Protein 8PHO (pdb70)

InterPro domains:
  IPR009427 Uncharacterised conserved protein UCP020357 [PIRSF020357] (1-406)
  IPR024459 Anti-CBASS protein Acb1-like, N-terminal domain [PF06381] (15-381)

Sequence (317 aa):
ISSLELYKYSIFFRNYIENVAEDCLKNGLILESAAHNVSEVELARLKVQLKNALLNCIISYRFHGIGYVLVKTKDTLIDLEQPVNIELPIGFEYLDYEYVRDLGVDFDHITYKAVKIHKSRLIIYENFDYILKRYVPCYTESFLLDIYLFEKIYVEIERRIENHNFLFYKDESLNEGMFYTATPSASLEVIKYDLSYLKEALALIKAKIGADTKEPLTRSFNEQAKGLGNDGKGDRSNYYDFLKGVQEQVENSCNLKLTKYFGLDMKFNSLIMLSEEQKVERDIKLIELYSKYNQLIQSSSFNNEELAMLKEKLFSF

Structure (mmCIF, N/CA/C/O backbone):
data_8PHO
#
_entry.id   8PHO
#
_cell.length_a   1.00
_cell.length_b   1.00
_cell.length_c   1.00
_cell.angle_alpha   90.00
_cell.angle_beta   90.00
_cell.angle_gamma   90.00
#
_symmetry.space_group_name_H-M   'P 1'
#
loop_
_entity.id
_entity.type
_entity.pdbx_description
1 polymer 'Phage portal protein'
2 water water
#
loop_
_atom_site.group_PDB
_atom_site.id
_atom_site.type_symbol
_atom_site.label_atom_id
_atom_site.label_alt_id
_atom_site.label_comp_id
_atom_site.label_asym_id
_atom_site.label_entity_id
_atom_site.label_seq_id
_atom_site.pdbx_PDB_ins_code
_atom_site.Cartn_x
_atom_site.Cartn_y
_atom_site.Cartn_z
_atom_site.occupancy
_atom_site.B_iso_or_equiv
_atom_site.auth_seq_id
_atom_site.auth_comp_id
_atom_site.auth_asym_id
_atom_site.auth_atom_id
_atom_site.pdbx_PDB_model_num
ATOM 1 N N . ILE A 1 13 ? 131.655 88.416 130.493 1 23.27 13 ILE A N 1
ATOM 2 C CA . ILE A 1 13 ? 132.701 88.766 131.447 1 22.24 13 ILE A CA 1
ATOM 3 C C . ILE A 1 13 ? 132.857 87.657 132.483 1 21.96 13 ILE A C 1
ATOM 4 O O . ILE A 1 13 ? 131.885 87.293 133.161 1 22.78 13 ILE A O 1
ATOM 9 N N . SER A 1 14 ? 134.068 87.113 132.57 1 15.71 14 SER A N 1
ATOM 10 C CA . SER A 1 14 ? 134.375 86.024 133.486 1 14 14 SER A CA 1
ATOM 11 C C . SER A 1 14 ? 134.927 86.581 134.791 1 14.67 14 SER A C 1
ATOM 12 O O . SER A 1 14 ? 135.808 87.447 134.779 1 16.39 14 SER A O 1
ATOM 15 N N . SER A 1 15 ? 134.377 86.107 135.909 1 10.1 15 SER A N 1
ATOM 16 C CA . SER A 1 15 ? 134.804 86.611 137.207 1 6.73 15 SER A CA 1
ATOM 17 C C . SER A 1 15 ? 136.204 86.132 137.558 1 7.93 15 SER A C 1
ATOM 18 O O . SER A 1 15 ? 136.958 86.865 138.209 1 12.9 15 SER A O 1
ATOM 21 N N . LEU A 1 16 ? 136.583 84.937 137.101 1 9.2 16 LEU A N 1
ATOM 22 C CA . LEU A 1 16 ? 137.916 84.427 137.399 1 8.3 16 LEU A CA 1
ATOM 23 C C . LEU A 1 16 ? 138.99 85.246 136.694 1 13.37 16 LEU A C 1
ATOM 24 O O . LEU A 1 16 ? 140.024 85.564 137.292 1 16.5 16 LEU A O 1
ATOM 29 N N . GLU A 1 17 ? 138.759 85.598 135.428 1 10.12 17 GLU A N 1
ATOM 30 C CA . GLU A 1 17 ? 139.73 86.413 134.707 1 10.49 17 GLU A CA 1
ATOM 31 C C . GLU A 1 17 ? 139.85 87.802 135.323 1 7.6 17 GLU A C 1
ATOM 32 O O . GLU A 1 17 ? 140.955 88.344 135.429 1 14.11 17 GLU A O 1
ATOM 38 N N . LEU A 1 18 ? 138.726 88.388 135.744 1 9.4 18 LEU A N 1
ATOM 39 C CA . LEU A 1 18 ? 138.774 89.7 136.381 1 9.16 18 LEU A CA 1
ATOM 40 C C . LEU A 1 18 ? 139.508 89.642 137.711 1 7.08 18 LEU A C 1
ATOM 41 O O . LEU A 1 18 ? 140.249 90.568 138.058 1 13.72 18 LEU A O 1
ATOM 46 N N . TYR A 1 19 ? 139.31 88.558 138.458 1 6.92 19 TYR A N 1
ATOM 47 C CA . TYR A 1 19 ? 140.017 88.362 139.716 1 4.18 19 TYR A CA 1
ATOM 48 C C . TYR A 1 19 ? 141.515 88.242 139.463 1 11.64 19 TYR A C 1
ATOM 49 O O . TYR A 1 19 ? 142.33 88.802 140.204 1 16.77 19 TYR A O 1
ATOM 58 N N . LYS A 1 20 ? 141.892 87.527 138.401 1 5.95 20 LYS A N 1
ATOM 59 C CA . LYS A 1 20 ? 143.3 87.389 138.044 1 4.69 20 LYS A CA 1
ATOM 60 C C . LYS A 1 20 ? 143.923 88.728 137.671 1 9.18 20 LYS A C 1
ATOM 61 O O . LYS A 1 20 ? 145.056 89.028 138.061 1 13.37 20 LYS A O 1
ATOM 67 N N . TYR A 1 21 ? 143.189 89.548 136.926 1 7.07 21 TYR A N 1
ATOM 68 C CA . TYR A 1 21 ? 143.744 90.763 136.343 1 5.08 21 TYR A CA 1
ATOM 69 C C . TYR A 1 21 ? 143.686 91.95 137.3 1 8.38 21 TYR A C 1
ATOM 70 O O . TYR A 1 21 ? 144.647 92.726 137.381 1 10.44 21 TYR A O 1
ATOM 79 N N . SER A 1 22 ? 142.589 92.103 138.034 1 7.36 22 SER A N 1
ATOM 80 C CA . SER A 1 22 ? 142.315 93.313 138.795 1 3.38 22 SER A CA 1
ATOM 81 C C . SER A 1 22 ? 142.58 93.084 140.276 1 2.98 22 SER A C 1
ATOM 82 O O . SER A 1 22 ? 142.035 92.15 140.874 1 13.93 22 SER A O 1
ATOM 85 N N . ILE A 1 23 ? 143.424 93.936 140.861 1 4.66 23 ILE A N 1
ATOM 86 C CA . ILE A 1 23 ? 143.598 93.937 142.309 1 1.76 23 ILE A CA 1
ATOM 87 C C . ILE A 1 23 ? 142.417 94.606 143.003 1 2.94 23 ILE A C 1
ATOM 88 O O . ILE A 1 23 ? 142.228 94.432 144.213 1 12.15 23 ILE A O 1
ATOM 93 N N . PHE A 1 24 ? 141.698 95.472 142.29 1 6.68 24 PHE A N 1
ATOM 94 C CA . PHE A 1 24 ? 140.534 96.139 142.856 1 4.32 24 PHE A CA 1
ATOM 95 C C . PHE A 1 24 ? 139.447 95.125 143.169 1 4.74 24 PHE A C 1
ATOM 96 O O . PHE A 1 24 ? 138.865 95.138 144.26 1 13.55 24 PHE A O 1
ATOM 104 N N . PHE A 1 25 ? 139.219 94.189 142.248 1 2.08 25 PHE A N 1
ATOM 105 C CA . PHE A 1 25 ? 138.238 93.134 142.473 1 9.9 25 PHE A CA 1
ATOM 106 C C . PHE A 1 25 ? 138.669 92.211 143.61 1 0.76 25 PHE A C 1
ATOM 107 O O . PHE A 1 25 ? 137.853 91.836 144.459 1 15.56 25 PHE A O 1
ATOM 115 N N . ARG A 1 26 ? 139.958 91.877 143.665 1 6.69 26 ARG A N 1
ATOM 116 C CA . ARG A 1 26 ? 140.483 91.048 144.746 1 9.27 26 ARG A CA 1
ATOM 117 C C . ARG A 1 26 ? 140.263 91.701 146.106 1 5.96 26 ARG A C 1
ATOM 118 O O . ARG A 1 26 ? 139.82 91.05 147.06 1 11.49 26 ARG A O 1
ATOM 126 N N . ASN A 1 27 ? 140.564 92.996 146.204 1 7.41 27 ASN A N 1
ATOM 127 C CA . ASN A 1 27 ? 140.362 93.721 147.453 1 7.58 27 ASN A CA 1
ATOM 128 C C . ASN A 1 27 ? 138.884 93.808 147.81 1 4.91 27 ASN A C 1
ATOM 129 O O . ASN A 1 27 ? 138.509 93.672 148.982 1 16.98 27 ASN A O 1
ATOM 134 N N . TYR A 1 28 ? 138.027 94.035 146.81 1 10.28 28 TYR A N 1
ATOM 135 C CA . TYR A 1 28 ? 136.59 94.071 147.061 1 7.53 28 TYR A CA 1
ATOM 136 C C . TYR A 1 28 ? 136.096 92.743 147.622 1 11.3 28 TYR A C 1
ATOM 137 O O . TYR A 1 28 ? 135.251 92.717 148.523 1 16.06 28 TYR A O 1
ATOM 146 N N . ILE A 1 29 ? 136.636 91.63 147.127 1 7.47 29 ILE A N 1
ATOM 147 C CA . ILE A 1 29 ? 136.221 90.319 147.614 1 6.78 29 ILE A CA 1
ATOM 148 C C . ILE A 1 29 ? 136.73 90.076 149.034 1 6.44 29 ILE A C 1
ATOM 149 O O . ILE A 1 29 ? 136.004 89.552 149.889 1 10.12 29 ILE A O 1
ATOM 154 N N . GLU A 1 30 ? 137.975 90.46 149.311 1 9.46 30 GLU A N 1
ATOM 155 C CA . GLU A 1 30 ? 138.653 90.051 150.532 1 8.18 30 GLU A CA 1
ATOM 156 C C . GLU A 1 30 ? 138.488 91.027 151.693 1 12.22 30 GLU A C 1
ATOM 157 O O . GLU A 1 30 ? 138.79 90.654 152.831 1 15.7 30 GLU A O 1
ATOM 163 N N . ASN A 1 31 ? 138.019 92.254 151.449 1 10.46 31 ASN A N 1
ATOM 164 C CA . ASN A 1 31 ? 137.971 93.246 152.524 1 8.99 31 ASN A CA 1
ATOM 165 C C . ASN A 1 31 ? 136.945 92.878 153.59 1 14.42 31 ASN A C 1
ATOM 166 O O . ASN A 1 31 ? 137.186 93.099 154.783 1 18.51 31 ASN A O 1
ATOM 171 N N . VAL A 1 32 ? 135.81 92.311 153.18 1 12.47 32 VAL A N 1
ATOM 172 C CA . VAL A 1 32 ? 134.784 91.93 154.144 1 18.69 32 VAL A CA 1
ATOM 173 C C . VAL A 1 32 ? 135.29 90.812 155.046 1 14.58 32 VAL A C 1
ATOM 174 O O . VAL A 1 32 ? 135.083 90.834 156.264 1 16.32 32 VAL A O 1
ATOM 178 N N . ALA A 1 33 ? 135.963 89.826 154.46 1 14.81 33 ALA A N 1
ATOM 179 C CA . ALA A 1 33 ? 136.515 88.716 155.224 1 14.17 33 ALA A CA 1
ATOM 180 C C . ALA A 1 33 ? 137.584 89.209 156.191 1 13.42 33 ALA A C 1
ATOM 181 O O . ALA A 1 33 ? 137.656 88.751 157.337 1 18.34 33 ALA A O 1
ATOM 183 N N . GLU A 1 34 ? 138.413 90.158 155.748 1 23.62 34 GLU A N 1
ATOM 184 C CA . GLU A 1 34 ? 139.462 90.692 156.611 1 17.69 34 GLU A CA 1
ATOM 185 C C . GLU A 1 34 ? 138.87 91.479 157.773 1 19.12 34 GLU A C 1
ATOM 186 O O . GLU A 1 34 ? 139.358 91.387 158.904 1 21.07 34 GLU A O 1
ATOM 192 N N . ASP A 1 35 ? 137.817 92.253 157.513 1 19.62 35 ASP A N 1
ATOM 193 C CA . ASP A 1 35 ? 137.222 93.082 158.554 1 14.81 35 ASP A CA 1
ATOM 194 C C . ASP A 1 35 ? 136.393 92.26 159.532 1 23.93 35 ASP A C 1
ATOM 195 O O . ASP A 1 35 ? 136.215 92.674 160.683 1 24.08 35 ASP A O 1
ATOM 200 N N . CYS A 1 36 ? 135.85 91.125 159.09 1 20.49 36 CYS A N 1
ATOM 201 C CA . CYS A 1 36 ? 135 90.325 159.967 1 18.27 36 CYS A CA 1
ATOM 202 C C . CYS A 1 36 ? 135.806 89.694 161.096 1 22.23 36 CYS A C 1
ATOM 203 O O . CYS A 1 36 ? 135.36 89.698 162.249 1 21.09 36 CYS A O 1
ATOM 206 N N . LEU A 1 37 ? 137.009 89.205 160.795 1 21.61 37 LEU A N 1
ATOM 207 C CA . LEU A 1 37 ? 137.875 88.547 161.765 1 22.36 37 LEU A CA 1
ATOM 208 C C . LEU A 1 37 ? 138.973 89.461 162.307 1 22.99 37 LEU A C 1
ATOM 209 O O . LEU A 1 37 ? 139.915 88.976 162.946 1 24.95 37 LEU A O 1
ATOM 214 N N . LYS A 1 38 ? 138.837 90.779 162.127 1 20.06 38 LYS A N 1
ATOM 215 C CA . LYS A 1 38 ? 139.899 91.706 162.51 1 18.04 38 LYS A CA 1
ATOM 216 C C . LYS A 1 38 ? 140.073 91.812 164.022 1 19.91 38 LYS A C 1
ATOM 217 O O . LYS A 1 38 ? 141.196 91.967 164.507 1 19.66 38 LYS A O 1
ATOM 223 N N . ASN A 1 39 ? 138.991 91.764 164.786 1 27.02 39 ASN A N 1
ATOM 224 C CA . ASN A 1 39 ? 139.067 91.897 166.234 1 20.85 39 ASN A CA 1
ATOM 225 C C . ASN A 1 39 ? 139.169 90.567 166.979 1 23.45 39 ASN A C 1
ATOM 226 O O . ASN A 1 39 ? 139.281 90.571 168.211 1 30.29 39 ASN A O 1
ATOM 231 N N . GLY A 1 40 ? 139.153 89.432 166.275 1 26.85 40 GLY A N 1
ATOM 232 C CA . GLY A 1 40 ? 139.364 88.137 166.899 1 24.78 40 GLY A CA 1
ATOM 233 C C . GLY A 1 40 ? 138.063 87.461 167.286 1 26.43 40 GLY A C 1
ATOM 234 O O . GLY A 1 40 ? 136.977 88.04 167.236 1 27.59 40 GLY A O 1
ATOM 235 N N . LEU A 1 41 ? 138.186 86.219 167.753 1 30.35 41 LEU A N 1
ATOM 236 C CA . LEU A 1 41 ? 137.043 85.43 168.189 1 30.48 41 LEU A CA 1
ATOM 237 C C . LEU A 1 41 ? 137.156 85.048 169.661 1 34.1 41 LEU A C 1
ATOM 238 O O . LEU A 1 41 ? 138.188 85.255 170.306 1 34.45 41 LEU A O 1
ATOM 243 N N . ILE A 1 42 ? 136.091 84.441 170.194 1 37.37 42 ILE A N 1
ATOM 244 C CA . ILE A 1 42 ? 136.136 83.826 171.516 1 34.64 42 ILE A CA 1
ATOM 245 C C . ILE A 1 42 ? 135.69 82.379 171.383 1 36.62 42 ILE A C 1
ATOM 246 O O . ILE A 1 42 ? 134.62 82.111 170.826 1 40.11 42 ILE A O 1
ATOM 251 N N . LEU A 1 43 ? 136.512 81.446 171.863 1 40.2 43 LEU A N 1
ATOM 252 C CA . LEU A 1 43 ? 136.147 80.033 171.855 1 42.34 43 LEU A CA 1
ATOM 253 C C . LEU A 1 43 ? 135.974 79.53 173.284 1 43.97 43 LEU A C 1
ATOM 254 O O . LEU A 1 43 ? 136.82 79.794 174.143 1 46.77 43 LEU A O 1
ATOM 259 N N . GL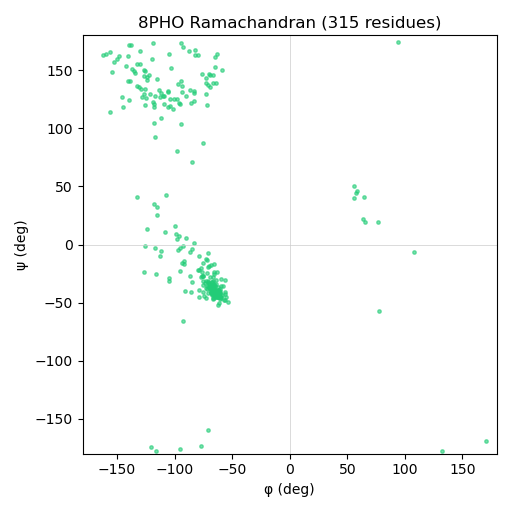U A 1 44 ? 134.883 78.809 173.536 1 49.35 44 GLU A N 1
ATOM 260 C CA . GLU A 1 44 ? 134.565 78.309 174.867 1 50.53 44 GLU A CA 1
ATOM 261 C C . GLU A 1 44 ? 134.114 76.855 174.788 1 49.97 44 GLU A C 1
ATOM 262 O O . GLU A 1 44 ? 133.52 76.437 173.797 1 51.36 44 GLU A O 1
ATOM 268 N N . SER A 1 45 ? 134.378 76.088 175.845 1 59.03 45 SER A N 1
ATOM 269 C CA . SER A 1 45 ? 133.99 74.682 175.909 1 59.22 45 SER A CA 1
ATOM 270 C C . SER A 1 45 ? 132.884 74.527 176.94 1 59.48 45 SER A C 1
ATOM 271 O O . SER A 1 45 ? 133.031 74.965 178.084 1 61.04 45 SER A O 1
ATOM 274 N N . ALA A 1 46 ? 131.78 73.895 176.529 1 65.47 46 ALA A N 1
ATOM 275 C CA . ALA A 1 46 ? 130.675 73.656 177.452 1 67.16 46 ALA A CA 1
ATOM 276 C C . ALA A 1 46 ? 131.1 72.747 178.595 1 68.65 46 ALA A C 1
ATOM 277 O O . ALA A 1 46 ? 130.775 73.013 179.756 1 67.25 46 ALA A O 1
ATOM 279 N N . ALA A 1 47 ? 131.838 71.673 178.287 1 73.26 47 ALA A N 1
ATOM 280 C CA . ALA A 1 47 ? 132.316 70.764 179.325 1 73.17 47 ALA A CA 1
ATOM 281 C C . ALA A 1 47 ? 133.271 71.436 180.304 1 72.32 47 ALA A C 1
ATOM 282 O O . ALA A 1 47 ? 133.496 70.897 181.394 1 71.93 47 ALA A O 1
ATOM 284 N N . HIS A 1 48 ? 133.937 72.524 179.895 1 76.85 48 HIS A N 1
ATOM 285 C CA . HIS A 1 48 ? 134.904 73.224 180.749 1 76.94 48 HIS A CA 1
ATOM 286 C C . HIS A 1 48 ? 135.996 72.279 181.244 1 76.78 48 HIS A C 1
ATOM 287 O O . HIS A 1 48 ? 136.431 72.347 182.394 1 76.82 48 HIS A O 1
ATOM 294 N N . ASN A 1 49 ? 136.446 71.392 180.362 1 75.14 49 ASN A N 1
ATOM 295 C CA . ASN A 1 49 ? 137.524 70.472 180.674 1 75.41 49 ASN A CA 1
ATOM 296 C C . ASN A 1 49 ? 138.784 70.659 179.827 1 75.73 49 ASN A C 1
ATOM 297 O O . ASN A 1 49 ? 139.87 70.264 180.275 1 76.05 49 ASN A O 1
ATOM 302 N N . VAL A 1 50 ? 138.662 71.215 178.619 1 69.28 50 VAL A N 1
ATOM 303 C CA . VAL A 1 50 ? 139.803 71.528 177.771 1 68.8 50 VAL A CA 1
ATOM 304 C C . VAL A 1 50 ? 140.6 72.674 178.377 1 68.05 50 VAL A C 1
ATOM 305 O O . VAL A 1 50 ? 140.035 73.68 178.828 1 66.64 50 VAL A O 1
ATOM 309 N N . SER A 1 51 ? 141.922 72.528 178.386 1 68.06 51 SER A N 1
ATOM 310 C CA . SER A 1 51 ? 142.764 73.623 178.821 1 67.46 51 SER A CA 1
ATOM 311 C C . SER A 1 51 ? 142.676 74.783 177.843 1 67.71 51 SER A C 1
ATOM 312 O O . SER A 1 51 ? 142.492 74.607 176.637 1 68.67 51 SER A O 1
ATOM 315 N N . GLU A 1 52 ? 142.771 75.995 178.405 1 65.16 52 GLU A N 1
ATOM 316 C CA . GLU A 1 52 ? 142.652 77.203 177.602 1 66.46 52 GLU A CA 1
ATOM 317 C C . GLU A 1 52 ? 143.718 77.265 176.515 1 66.83 52 GLU A C 1
ATOM 318 O O . GLU A 1 52 ? 143.457 77.788 175.427 1 68.76 52 GLU A O 1
ATOM 324 N N . VAL A 1 53 ? 144.886 76.664 176.77 1 60.86 53 VAL A N 1
ATOM 325 C CA . VAL A 1 53 ? 145.986 76.683 175.811 1 62.46 53 VAL A CA 1
ATOM 326 C C . VAL A 1 53 ? 145.574 75.992 174.513 1 62.89 53 VAL A C 1
ATOM 327 O O . VAL A 1 53 ? 145.741 76.535 173.414 1 62.55 53 VAL A O 1
ATOM 331 N N . GLU A 1 54 ? 145.026 74.785 174.624 1 60.33 54 GLU A N 1
ATOM 332 C CA . GLU A 1 54 ? 144.594 74.065 173.433 1 60.63 54 GLU A CA 1
ATOM 333 C C . GLU A 1 54 ? 143.38 74.732 172.791 1 60.3 54 GLU A C 1
ATOM 334 O O . GLU A 1 54 ? 143.334 74.857 171.562 1 61.18 54 GLU A O 1
ATOM 340 N N . LEU A 1 55 ? 142.463 75.238 173.61 1 54.44 55 LEU A N 1
ATOM 341 C CA . LEU A 1 55 ? 141.337 75.998 173.094 1 52.96 55 LEU A CA 1
ATOM 342 C C . LEU A 1 55 ? 141.809 77.188 172.259 1 53.39 55 LEU A C 1
ATOM 343 O O . LEU A 1 55 ? 141.208 77.497 171.223 1 56.37 55 LEU A O 1
ATOM 348 N N . ALA A 1 56 ? 142.86 77.876 172.71 1 50.8 56 ALA A N 1
ATOM 349 C CA . ALA A 1 56 ? 143.375 79.031 171.986 1 51.27 56 ALA A CA 1
ATOM 350 C C . ALA A 1 56 ? 144.047 78.613 170.681 1 51.66 56 ALA A C 1
ATOM 351 O O . ALA A 1 56 ? 144.011 79.353 169.692 1 50.65 56 ALA A O 1
ATOM 353 N N . ARG A 1 57 ? 144.728 77.469 170.679 1 49.77 57 ARG A N 1
ATOM 354 C CA . ARG A 1 57 ? 145.334 76.991 169.443 1 50.82 57 ARG A CA 1
ATOM 355 C C . ARG A 1 57 ? 144.254 76.599 168.437 1 51.52 57 ARG A C 1
ATOM 356 O O . ARG A 1 57 ? 144.38 76.866 167.234 1 50.65 57 ARG A O 1
ATOM 364 N N . LEU A 1 58 ? 143.216 75.904 168.907 1 47.15 58 LEU A N 1
ATOM 365 C CA . LEU A 1 58 ? 142.08 75.574 168.055 1 44.78 58 LEU A CA 1
ATOM 366 C C . LEU A 1 58 ? 141.432 76.833 167.478 1 44.91 58 LEU A C 1
ATOM 367 O O . LEU A 1 58 ? 140.969 76.836 166.331 1 46.81 58 LEU A O 1
ATOM 372 N N . LYS A 1 59 ? 141.392 77.911 168.263 1 44.29 59 LYS A N 1
ATOM 373 C CA . LYS A 1 59 ? 140.777 79.156 167.817 1 41.24 59 LYS A CA 1
ATOM 374 C C . LYS A 1 59 ? 141.546 79.761 166.651 1 40.82 59 LYS A C 1
ATOM 375 O O . LYS A 1 59 ? 140.948 80.232 165.673 1 39.94 59 LYS A O 1
ATOM 381 N N . VAL A 1 60 ? 142.874 79.772 166.749 1 37.15 60 VAL A N 1
ATOM 382 C CA . VAL A 1 60 ? 143.708 80.32 165.682 1 36.97 60 VAL A CA 1
ATOM 383 C C . VAL A 1 60 ? 143.451 79.581 164.373 1 37.03 60 VAL A C 1
ATOM 384 O O . VAL A 1 60 ? 143.319 80.2 163.309 1 35.94 60 VAL A O 1
ATOM 388 N N . GLN A 1 61 ? 143.366 78.248 164.439 1 38.22 61 GLN A N 1
ATOM 389 C CA . GLN A 1 61 ? 143.068 77.466 163.24 1 36.57 61 GLN A CA 1
ATOM 390 C C . GLN A 1 61 ? 141.675 77.773 162.71 1 33.26 61 GLN A C 1
ATOM 391 O O . GLN A 1 61 ? 141.441 77.732 161.498 1 33.66 61 GLN A O 1
ATOM 397 N N . LEU A 1 62 ? 140.724 78.015 163.61 1 29.74 62 LEU A N 1
ATOM 398 C CA . LEU A 1 62 ? 139.358 78.339 163.207 1 27.47 62 LEU A CA 1
ATOM 399 C C . LEU A 1 62 ? 139.307 79.672 162.481 1 29.79 62 LEU A C 1
ATOM 400 O O . LEU A 1 62 ? 138.593 79.819 161.484 1 33.51 62 LEU A O 1
ATOM 405 N N . LYS A 1 63 ? 140.074 80.65 162.964 1 27.9 63 LYS A N 1
ATOM 406 C CA . LYS A 1 63 ? 140.158 81.934 162.282 1 29.5 63 LYS A CA 1
ATOM 407 C C . LYS A 1 63 ? 140.77 81.768 160.902 1 27.88 63 LYS A C 1
ATOM 408 O O . LYS A 1 63 ? 140.277 82.338 159.922 1 30.53 63 LYS A O 1
ATOM 414 N N . ASN A 1 64 ? 141.837 80.976 160.809 1 29.16 64 ASN A N 1
ATOM 415 C CA . ASN A 1 64 ? 142.484 80.75 159.524 1 26.99 64 ASN A CA 1
ATOM 416 C C . ASN A 1 64 ? 141.529 80.086 158.536 1 28.07 64 ASN A C 1
ATOM 417 O O . ASN A 1 64 ? 141.477 80.472 157.363 1 25.44 64 ASN A O 1
ATOM 422 N N . ALA A 1 65 ? 140.732 79.121 159.002 1 29.68 65 ALA A N 1
ATOM 423 C CA . ALA A 1 65 ? 139.807 78.44 158.098 1 19.01 65 ALA A CA 1
ATOM 424 C C . ALA A 1 65 ? 138.649 79.349 157.704 1 21.88 65 ALA A C 1
ATOM 425 O O . ALA A 1 65 ? 138.203 79.343 156.552 1 28.99 65 ALA A O 1
ATOM 427 N N . LEU A 1 66 ? 138.167 80.146 158.653 1 22.04 66 LEU A N 1
ATOM 428 C CA . LEU A 1 66 ? 136.995 80.993 158.464 1 19.54 66 LEU A CA 1
ATOM 429 C C . LEU A 1 66 ? 137.286 82.135 157.501 1 17.24 66 LEU A C 1
ATOM 430 O O . LEU A 1 66 ? 136.365 82.697 156.9 1 20.96 66 LEU A O 1
ATOM 435 N N . LEU A 1 67 ? 138.547 82.565 157.422 1 21.14 67 LEU A N 1
ATOM 436 C CA . LEU A 1 67 ? 138.898 83.613 156.469 1 17.63 67 LEU A CA 1
ATOM 437 C C . LEU A 1 67 ? 138.64 83.144 155.049 1 20.12 67 LEU A C 1
ATOM 438 O O . LEU A 1 67 ? 137.901 83.78 154.291 1 20.07 67 LEU A O 1
ATOM 443 N N . ASN A 1 68 ? 139.183 81.983 154.709 1 20.03 68 ASN A N 1
ATOM 444 C CA . ASN A 1 68 ? 138.978 81.385 153.398 1 14.73 68 ASN A CA 1
ATOM 445 C C . ASN A 1 68 ? 137.527 80.961 153.188 1 17.93 68 ASN A C 1
ATOM 446 O O . ASN A 1 68 ? 137.04 80.961 152.049 1 19.58 68 ASN A O 1
ATOM 451 N N . CYS A 1 69 ? 136.837 80.573 154.262 1 17.99 69 CYS A N 1
ATOM 452 C CA . CYS A 1 69 ? 135.43 80.212 154.161 1 16.14 69 CYS A CA 1
ATOM 453 C C . CYS A 1 69 ? 134.582 81.415 153.765 1 15.16 69 CYS A C 1
ATOM 454 O O . CYS A 1 69 ? 133.76 81.3 152.85 1 14.38 69 CYS A O 1
ATOM 457 N N . ILE A 1 70 ? 134.857 82.585 154.345 1 12.7 70 ILE A N 1
ATOM 458 C CA . ILE A 1 70 ? 134.095 83.768 153.969 1 11.91 70 ILE A CA 1
ATOM 459 C C . ILE A 1 70 ? 134.479 84.227 152.567 1 11.63 70 ILE A C 1
ATOM 460 O O . ILE A 1 70 ? 133.63 84.705 151.805 1 8.65 70 ILE A O 1
ATOM 465 N N . ILE A 1 71 ? 135.756 84.089 152.202 1 12.34 71 ILE A N 1
ATOM 466 C CA . ILE A 1 71 ? 136.183 84.456 150.852 1 8.76 71 ILE A CA 1
ATOM 467 C C . ILE A 1 71 ? 135.466 83.595 149.817 1 10.85 71 ILE A C 1
ATOM 468 O O . ILE A 1 71 ? 134.959 84.096 148.807 1 8.07 71 ILE A O 1
ATOM 473 N N . SER A 1 72 ? 135.396 82.287 150.065 1 14.14 72 SER A N 1
ATOM 474 C CA . SER A 1 72 ? 134.713 81.381 149.146 1 6.93 72 SER A CA 1
ATOM 475 C C . SER A 1 72 ? 133.213 81.637 149.137 1 8.75 72 SER A C 1
ATOM 476 O O . SER A 1 72 ? 132.563 81.506 148.094 1 11.6 72 SER A O 1
ATOM 479 N N . TYR A 1 73 ? 132.645 81.997 150.291 1 9.54 73 TYR A N 1
ATOM 480 C CA . TYR A 1 73 ? 131.233 82.362 150.327 1 7.08 73 TYR A CA 1
ATOM 481 C C . TYR A 1 73 ? 130.967 83.587 149.455 1 7.13 73 TYR A C 1
ATOM 482 O O . TYR A 1 73 ? 129.957 83.646 148.745 1 11.03 73 TYR A O 1
ATOM 491 N N . ARG A 1 74 ? 131.866 84.573 149.491 1 14.36 74 ARG A N 1
ATOM 492 C CA . ARG A 1 74 ? 131.67 85.795 148.718 1 3.91 74 ARG A CA 1
ATOM 493 C C . ARG A 1 74 ? 131.933 85.594 147.231 1 9.56 74 ARG A C 1
ATOM 494 O O . ARG A 1 74 ? 131.302 86.258 146.404 1 13.01 74 ARG A O 1
ATOM 502 N N . PHE A 1 75 ? 132.845 84.691 146.87 1 11.96 75 PHE A N 1
ATOM 503 C CA . PHE A 1 75 ? 133.208 84.521 145.469 1 5 75 PHE A CA 1
ATOM 504 C C . PHE A 1 75 ? 132.356 83.469 144.771 1 9.45 75 PHE A C 1
ATOM 505 O O . PHE A 1 75 ? 131.972 83.652 143.611 1 9.18 75 PHE A O 1
ATOM 513 N N . HIS A 1 76 ? 132.057 82.367 145.457 1 8.25 76 HIS A N 1
ATOM 514 C CA . HIS A 1 76 ? 131.329 81.247 144.874 1 3.23 76 HIS A CA 1
ATOM 515 C C . HIS A 1 76 ? 129.875 81.155 145.318 1 9.12 76 HIS A C 1
ATOM 516 O O . HIS A 1 76 ? 129.028 80.677 144.556 1 16.27 76 HIS A O 1
ATOM 523 N N . GLY A 1 77 ? 129.574 81.59 146.537 1 14.65 77 GLY A N 1
ATOM 524 C CA . GLY A 1 77 ? 128.255 81.458 147.121 1 4.43 77 GLY A CA 1
ATOM 525 C C . GLY A 1 77 ? 128.158 80.435 148.231 1 10.1 77 GLY A C 1
ATOM 526 O O . GLY A 1 77 ? 127.108 80.361 148.884 1 14.64 77 GLY A O 1
ATOM 527 N N . ILE A 1 78 ? 129.218 79.667 148.485 1 6.52 78 ILE A N 1
ATOM 528 C CA . ILE A 1 78 ? 129.221 78.671 149.55 1 10.12 78 ILE A CA 1
ATOM 529 C C . ILE A 1 78 ? 130.655 78.424 150.002 1 14.45 78 ILE A C 1
ATOM 530 O O . ILE A 1 78 ? 131.601 78.512 149.215 1 15.76 78 ILE A O 1
ATOM 535 N N . GLY A 1 79 ? 130.804 78.106 151.282 1 16.19 79 GLY A N 1
ATOM 536 C CA . GLY A 1 79 ? 132.107 77.821 151.859 1 13.14 79 GLY A CA 1
ATOM 537 C C . GLY A 1 79 ? 132.051 76.584 152.73 1 17.82 79 GLY A C 1
ATOM 538 O O . GLY A 1 79 ? 131.038 76.297 153.369 1 22.01 79 GLY A O 1
ATOM 539 N N . TYR A 1 80 ? 133.164 75.849 152.756 1 19.32 80 TYR A N 1
ATOM 540 C CA . TYR A 1 80 ? 133.243 74.567 153.452 1 19.02 80 TYR A CA 1
ATOM 541 C C . TYR A 1 80 ? 134.441 74.55 154.391 1 24.7 80 TYR A C 1
ATOM 542 O O . TYR A 1 80 ? 135.568 74.825 153.967 1 28.02 80 TYR A O 1
ATOM 551 N N . VAL A 1 81 ? 134.197 74.218 155.658 1 23.65 81 VAL A N 1
ATOM 552 C CA . VAL A 1 81 ? 135.251 74.037 156.653 1 26.47 81 VAL A CA 1
ATOM 553 C C . VAL A 1 81 ? 135.082 72.656 157.272 1 26.33 81 VAL A C 1
ATOM 554 O O . VAL A 1 81 ? 134.039 72.366 157.87 1 26 81 VAL A O 1
ATOM 558 N N . LEU A 1 82 ? 136.101 71.809 157.134 1 30.49 82 LEU A N 1
ATOM 559 C CA . LEU A 1 82 ? 136.103 70.495 157.773 1 26.28 82 LEU A CA 1
ATOM 560 C C . LEU A 1 82 ? 136.652 70.573 159.193 1 29.51 82 LEU A C 1
ATOM 561 O O . LEU A 1 82 ? 137.709 71.168 159.425 1 33.71 82 LEU A O 1
ATOM 566 N N . VAL A 1 83 ? 135.948 69.942 160.132 1 37.31 83 VAL A N 1
ATOM 567 C CA . VAL A 1 83 ? 136.401 69.85 161.517 1 36.11 83 VAL A CA 1
ATOM 568 C C . VAL A 1 83 ? 137.141 68.522 161.655 1 37.74 83 VAL A C 1
ATOM 569 O O . VAL A 1 83 ? 136.524 67.459 161.739 1 39.1 83 VAL A O 1
ATOM 573 N N . LYS A 1 84 ? 138.472 68.585 161.689 1 38.06 84 LYS A N 1
ATOM 574 C CA . LYS A 1 84 ? 139.283 67.375 161.723 1 41.24 84 LYS A CA 1
ATOM 575 C C . LYS A 1 84 ? 139.41 66.854 163.151 1 43.26 84 LYS A C 1
ATOM 576 O O . LYS A 1 84 ? 139.747 67.606 164.071 1 45.07 84 LYS A O 1
ATOM 582 N N . THR A 1 85 ? 139.143 65.564 163.33 1 50.64 85 THR A N 1
ATOM 583 C CA . THR A 1 85 ? 139.272 64.845 164.597 1 52.75 85 THR A CA 1
ATOM 584 C C . THR A 1 85 ? 140.348 63.774 164.457 1 53.06 85 THR A C 1
ATOM 585 O O . THR A 1 85 ? 140.99 63.639 163.416 1 52.51 85 THR A O 1
ATOM 589 N N . LYS A 1 86 ? 140.54 63.004 165.529 1 59.01 86 LYS A N 1
ATOM 590 C CA . LYS A 1 86 ? 141.536 61.932 165.553 1 59.93 86 LYS A CA 1
ATOM 591 C C . LYS A 1 86 ? 140.926 60.67 164.945 1 61.19 86 LYS A C 1
ATOM 592 O O . LYS A 1 86 ? 140.603 59.693 165.623 1 61.7 86 LYS A O 1
ATOM 598 N N . ASP A 1 87 ? 140.739 60.722 163.63 1 61.11 87 ASP A N 1
ATOM 599 C CA . ASP A 1 87 ? 140.098 59.646 162.89 1 60.94 87 ASP A CA 1
ATOM 600 C C . ASP A 1 87 ? 140.863 59.426 161.594 1 61.69 87 ASP A C 1
ATOM 601 O O . ASP A 1 87 ? 141.746 60.206 161.231 1 61.43 87 ASP A O 1
ATOM 606 N N . THR A 1 88 ? 140.505 58.359 160.886 1 62.9 88 THR A N 1
ATOM 607 C CA . THR A 1 88 ? 141.164 58.005 159.638 1 63.4 88 THR A CA 1
ATOM 608 C C . THR A 1 88 ? 140.43 58.614 158.448 1 63.59 88 THR A C 1
ATOM 609 O O . THR A 1 88 ? 139.306 59.105 158.563 1 63.1 88 THR A O 1
ATOM 613 N N . LEU A 1 89 ? 141.065 58.527 157.277 1 61.27 89 LEU A N 1
ATOM 614 C CA . LEU A 1 89 ? 140.468 59.083 156.069 1 61.03 89 LEU A CA 1
ATOM 615 C C . LEU A 1 89 ? 139.192 58.355 155.667 1 61.22 89 LEU A C 1
ATOM 616 O O . LEU A 1 89 ? 138.347 58.944 154.986 1 60.63 89 LEU A O 1
ATOM 621 N N . ILE A 1 90 ? 139.032 57.098 156.082 1 63.39 90 ILE A N 1
ATOM 622 C CA . ILE A 1 90 ? 137.837 56.337 155.742 1 62.88 90 ILE A CA 1
ATOM 623 C C . ILE A 1 90 ? 136.714 56.619 156.732 1 62.75 90 ILE A C 1
ATOM 624 O O . ILE A 1 90 ? 135.536 56.623 156.353 1 63.63 90 ILE A O 1
ATOM 629 N N . ASP A 1 91 ? 137.054 56.881 157.995 1 63.22 91 ASP A N 1
ATOM 630 C CA . ASP A 1 91 ? 136.055 57.107 159.03 1 63.52 91 ASP A CA 1
ATOM 631 C C . ASP A 1 91 ? 135.327 58.438 158.888 1 62.63 91 ASP A C 1
ATOM 632 O O . ASP A 1 91 ? 134.377 58.685 159.638 1 62.75 91 ASP A O 1
ATOM 637 N N . LEU A 1 92 ? 135.748 59.304 157.963 1 54.63 92 LEU A N 1
ATOM 638 C CA . LEU A 1 92 ? 135.086 60.594 157.799 1 51.82 92 LEU A CA 1
ATOM 639 C C . LEU A 1 92 ? 133.651 60.464 157.303 1 51.82 92 LEU A C 1
ATOM 640 O O . LEU A 1 92 ? 132.874 61.411 157.472 1 53.16 92 LEU A O 1
ATOM 645 N N . GLU A 1 93 ? 133.279 59.306 156.757 1 52.74 93 GLU A N 1
ATOM 646 C CA . GLU A 1 93 ? 131.917 59.093 156.284 1 53.1 93 GLU A CA 1
ATOM 647 C C . GLU A 1 93 ? 130.939 58.927 157.441 1 53.86 93 GLU A C 1
ATOM 648 O O . GLU A 1 93 ? 129.778 59.338 157.341 1 54.71 93 GLU A O 1
ATOM 654 N N . GLN A 1 94 ? 131.394 58.342 158.542 1 57.58 94 GLN A N 1
ATOM 655 C CA . GLN A 1 94 ? 130.522 58.042 159.663 1 56.85 94 GLN A CA 1
ATOM 656 C C . GLN A 1 94 ? 130.146 59.329 160.393 1 56.75 94 GLN A C 1
ATOM 657 O O . GLN A 1 94 ? 130.969 60.242 160.506 1 57.69 94 GLN A O 1
ATOM 663 N N . PRO A 1 95 ? 128.912 59.432 160.889 1 55.43 95 PRO A N 1
ATOM 664 C CA . PRO A 1 95 ? 128.523 60.601 161.684 1 53.58 95 PRO A CA 1
ATOM 665 C C . PRO A 1 95 ? 129.292 60.68 162.993 1 53.8 95 PRO A C 1
ATOM 666 O O . PRO A 1 95 ? 129.86 59.696 163.473 1 55.42 95 PRO A O 1
ATOM 670 N N . VAL A 1 96 ? 129.282 61.876 163.577 1 53.06 96 VAL A N 1
ATOM 671 C CA . VAL A 1 96 ? 129.874 62.139 164.885 1 56.35 96 VAL A CA 1
ATOM 672 C C . VAL A 1 96 ? 128.767 62.306 165.918 1 57.41 96 VAL A C 1
ATOM 673 O O . VAL A 1 96 ? 127.794 63.035 165.685 1 57.84 96 VAL A O 1
ATOM 677 N N . ASN A 1 97 ? 128.906 61.617 167.053 1 57.7 97 ASN A N 1
ATOM 678 C CA . ASN A 1 97 ? 127.986 61.789 168.175 1 57.12 97 ASN A CA 1
ATOM 679 C C . ASN A 1 97 ? 128.503 62.845 169.149 1 57.12 97 ASN A C 1
ATOM 680 O O . ASN A 1 97 ? 127.892 63.907 169.299 1 58.99 97 ASN A O 1
ATOM 685 N N . ILE A 1 98 ? 129.631 62.568 169.801 1 56.56 98 ILE A N 1
ATOM 686 C CA . ILE A 1 98 ? 130.287 63.512 170.702 1 56.18 98 ILE A CA 1
ATOM 687 C C . ILE A 1 98 ? 131.793 63.308 170.594 1 57.72 98 ILE A C 1
ATOM 688 O O . ILE A 1 98 ? 132.286 62.186 170.743 1 59.56 98 ILE A O 1
ATOM 693 N N . GLU A 1 99 ? 132.526 64.391 170.334 1 58.2 99 GLU A N 1
ATOM 694 C CA . GLU A 1 99 ? 133.967 64.292 170.133 1 57.77 99 GLU A CA 1
ATOM 695 C C . GLU A 1 99 ? 134.583 65.666 170.369 1 57.25 99 GLU A C 1
ATOM 696 O O . GLU A 1 99 ? 133.881 66.678 170.377 1 59.68 99 GLU A O 1
ATOM 702 N N . LEU A 1 100 ? 135.908 65.699 170.549 1 54.15 100 LEU A N 1
ATOM 703 C CA . LEU A 1 100 ? 136.629 66.963 170.675 1 54.58 100 LEU A CA 1
ATOM 704 C C . LEU A 1 100 ? 137.477 67.206 169.435 1 55.59 100 LEU A C 1
ATOM 705 O O . LEU A 1 100 ? 138.265 66.326 169.055 1 56.22 100 LEU A O 1
ATOM 710 N N . PRO A 1 101 ? 137.36 68.365 168.784 1 51.83 101 PRO A N 1
ATOM 711 C CA . PRO A 1 101 ? 138.073 68.573 167.521 1 49.57 101 PRO A CA 1
ATOM 712 C C . PRO A 1 101 ? 139.579 68.688 167.704 1 49.5 101 PRO A C 1
ATOM 713 O O . PRO A 1 101 ? 140.083 69.202 168.707 1 51.07 101 PRO A O 1
ATOM 717 N N . ILE A 1 102 ? 140.304 68.19 166.703 1 47.65 102 ILE A N 1
ATOM 718 C CA . ILE A 1 102 ? 141.748 68.383 166.654 1 47.17 102 ILE A CA 1
ATOM 719 C C . ILE A 1 102 ? 142.158 69.633 165.855 1 48.42 102 ILE A C 1
ATOM 720 O O . ILE A 1 102 ? 143.306 70.088 166.016 1 49.56 102 ILE A O 1
ATOM 725 N N . GLY A 1 103 ? 141.266 70.192 165.043 1 43.15 103 GLY A N 1
ATOM 726 C CA . GLY A 1 103 ? 141.576 71.37 164.259 1 39.02 103 GLY A CA 1
ATOM 727 C C . GLY A 1 103 ? 140.477 71.659 163.257 1 40.58 103 GLY A C 1
ATOM 728 O O . GLY A 1 103 ? 139.379 71.095 163.317 1 42.37 103 GLY A O 1
ATOM 729 N N . PHE A 1 104 ? 140.808 72.582 162.349 1 37.08 104 PHE A N 1
ATOM 730 C CA . PHE A 1 104 ? 139.91 73.036 161.297 1 31.9 104 PHE A CA 1
ATOM 731 C C . PHE A 1 104 ? 140.701 73.233 160.007 1 32.98 104 PHE A C 1
ATOM 732 O O . PHE A 1 104 ? 141.822 73.749 160.02 1 33.88 104 PHE A O 1
ATOM 740 N N . GLU A 1 105 ? 140.089 72.85 158.885 1 32.19 105 GLU A N 1
ATOM 741 C CA . GLU A 1 105 ? 140.7 72.962 157.559 1 31.54 105 GLU A CA 1
ATOM 742 C C . GLU A 1 105 ? 139.672 73.423 156.535 1 29.9 105 GLU A C 1
ATOM 743 O O . GLU A 1 105 ? 138.627 72.786 156.373 1 33.09 105 GLU A O 1
ATOM 749 N N . TYR A 1 106 ? 139.978 74.52 155.844 1 23.73 106 TYR A N 1
ATOM 750 C CA . TYR A 1 106 ? 139.127 75.006 154.765 1 22.59 106 TYR A CA 1
ATOM 751 C C . TYR A 1 106 ? 139.233 74.069 153.565 1 23.09 106 TYR A C 1
ATOM 752 O O . TYR A 1 106 ? 140.328 73.629 153.205 1 27.51 106 TYR A O 1
ATOM 761 N N . LEU A 1 107 ? 138.094 73.765 152.945 1 25.48 107 LEU A N 1
ATOM 762 C CA . LEU A 1 107 ? 138.062 72.884 151.786 1 24.99 107 LEU A CA 1
ATOM 763 C C . LEU A 1 107 ? 137.827 73.697 150.522 1 24.41 107 LEU A C 1
ATOM 764 O O . LEU A 1 107 ? 136.937 74.556 150.488 1 28.9 107 LEU A O 1
ATOM 769 N N . ASP A 1 108 ? 138.648 73.451 149.501 1 27.66 108 ASP A N 1
ATOM 770 C CA . ASP A 1 108 ? 138.51 74.19 148.255 1 27.21 108 ASP A CA 1
ATOM 771 C C . ASP A 1 108 ? 137.168 73.904 147.594 1 24.34 108 ASP A C 1
ATOM 772 O O . ASP A 1 108 ? 136.694 72.762 147.576 1 28.64 108 ASP A O 1
ATOM 777 N N . TYR A 1 109 ? 136.551 74.963 147.056 1 22.6 109 TYR A N 1
ATOM 778 C CA . TYR A 1 109 ? 135.228 74.815 146.454 1 25.08 109 TYR A CA 1
ATOM 779 C C . TYR A 1 109 ? 135.264 73.937 145.217 1 25.14 109 TYR A C 1
ATOM 780 O O . TYR A 1 109 ? 134.338 73.158 144.974 1 25.29 109 TYR A O 1
ATOM 789 N N . GLU A 1 110 ? 136.329 74.036 144.422 1 31.35 110 GLU A N 1
ATOM 790 C CA . GLU A 1 110 ? 136.388 73.304 143.162 1 32.87 110 GLU A CA 1
ATOM 791 C C . GLU A 1 110 ? 136.566 71.809 143.376 1 32.48 110 GLU A C 1
ATOM 792 O O . GLU A 1 110 ? 136.272 71.03 142.465 1 29.49 110 GLU A O 1
ATOM 798 N N . TYR A 1 111 ? 137.034 71.391 144.551 1 35.52 111 TYR A N 1
ATOM 799 C CA . TYR A 1 111 ? 137.212 69.974 144.835 1 34.61 111 TYR A CA 1
ATOM 800 C C . TYR A 1 111 ? 136.064 69.372 145.637 1 35.82 111 TYR A C 1
ATOM 801 O O . TYR A 1 111 ? 136.19 68.242 146.127 1 36.42 111 TYR A O 1
ATOM 810 N N . VAL A 1 112 ? 134.975 70.116 145.828 1 33.12 112 VAL A N 1
ATOM 811 C CA . VAL A 1 112 ? 133.851 69.683 146.65 1 29.57 112 VAL A CA 1
ATOM 812 C C . VAL A 1 112 ? 132.647 69.448 145.748 1 36.43 112 VAL A C 1
ATOM 813 O O . VAL A 1 112 ? 132.287 70.315 144.942 1 39.28 112 VAL A O 1
ATOM 817 N N . ARG A 1 113 ? 132.011 68.29 145.896 1 41.22 113 ARG A N 1
ATOM 818 C CA . ARG A 1 113 ? 130.779 67.978 145.182 1 38.98 113 ARG A CA 1
ATOM 819 C C . ARG A 1 113 ? 129.672 67.761 146.201 1 41.28 113 ARG A C 1
ATOM 820 O O . ARG A 1 113 ? 129.766 66.854 147.035 1 42.38 113 ARG A O 1
ATOM 828 N N . ASP A 1 114 ? 128.633 68.596 146.143 1 45.12 114 ASP A N 1
ATOM 829 C CA . ASP A 1 114 ? 127.496 68.461 147.042 1 44.68 114 ASP A CA 1
ATOM 830 C C . ASP A 1 114 ? 126.222 68.465 146.223 1 46.82 114 ASP A C 1
ATOM 831 O O . ASP A 1 114 ? 126.051 69.318 145.348 1 49.34 114 ASP A O 1
ATOM 836 N N . LEU A 1 115 ? 125.325 67.534 146.521 1 50.69 115 LEU A N 1
ATOM 837 C CA . LEU A 1 115 ? 124.132 67.345 145.714 1 49.69 115 LEU A CA 1
ATOM 838 C C . LEU A 1 115 ? 122.915 68.089 146.247 1 50.86 115 LEU A C 1
ATOM 839 O O . LEU A 1 115 ? 121.871 68.048 145.587 1 53.99 115 LEU A O 1
ATOM 844 N N . GLY A 1 116 ? 123.036 68.768 147.38 1 49.33 116 GLY A N 1
ATOM 845 C CA . GLY A 1 116 ? 121.977 69.588 147.919 1 50.11 116 GLY A CA 1
ATOM 846 C C . GLY A 1 116 ? 121.752 69.317 149.388 1 50.38 116 GLY A C 1
ATOM 847 O O . GLY A 1 116 ? 122.441 68.518 150.02 1 50.42 116 GLY A O 1
ATOM 848 N N . 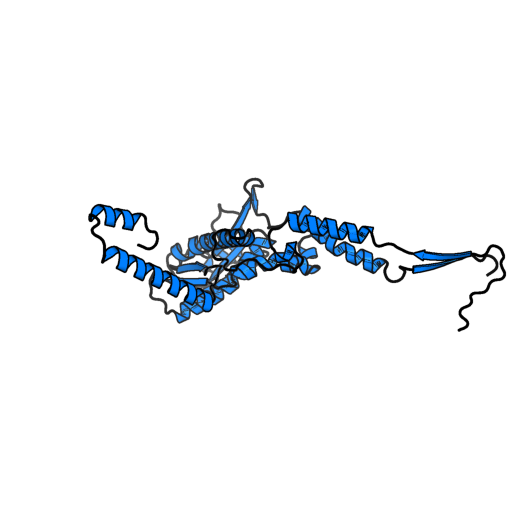VAL A 1 117 ? 120.746 70.004 149.935 1 54.85 117 VAL A N 1
ATOM 849 C CA . VAL A 1 117 ? 120.441 69.875 151.356 1 55.88 117 VAL A CA 1
ATOM 850 C C . VAL A 1 117 ? 119.806 68.525 151.655 1 55.28 117 VAL A C 1
ATOM 851 O O . VAL A 1 117 ? 119.807 68.069 152.805 1 55.04 117 VAL A O 1
ATOM 855 N N . ASP A 1 118 ? 119.171 67.911 150.654 1 55.56 118 ASP A N 1
ATOM 856 C CA . ASP A 1 118 ? 118.484 66.643 150.861 1 56.59 118 ASP A CA 1
ATOM 857 C C . ASP A 1 118 ? 119.457 65.508 151.143 1 57.32 118 ASP A C 1
ATOM 858 O O . ASP A 1 118 ? 119.034 64.446 151.608 1 57.67 118 ASP A O 1
ATOM 863 N N . PHE A 1 119 ? 120.731 65.698 150.829 1 53.43 119 PHE A N 1
ATOM 864 C CA . PHE A 1 119 ? 121.783 64.713 151.018 1 51.53 119 PHE A CA 1
ATOM 865 C C . PHE A 1 119 ? 122.593 65.096 152.244 1 53.09 119 PHE A C 1
ATOM 866 O O . PHE A 1 119 ? 122.706 66.276 152.582 1 52.6 119 PHE A O 1
ATOM 874 N N . ASP A 1 120 ? 123.176 64.1 152.907 1 51.37 120 ASP A N 1
ATOM 875 C CA . ASP A 1 120 ? 123.86 64.366 154.162 1 49.56 120 ASP A CA 1
ATOM 876 C C . ASP A 1 120 ? 125.353 64.089 154.037 1 49.65 120 ASP A C 1
ATOM 877 O O . ASP A 1 120 ? 126.017 63.769 155.022 1 49 120 ASP A O 1
ATOM 882 N N . HIS A 1 121 ? 125.884 64.171 152.819 1 50.4 121 HIS A N 1
ATOM 883 C CA . HIS A 1 121 ? 127.283 63.862 152.567 1 47.43 121 HIS A CA 1
ATOM 884 C C . HIS A 1 121 ? 127.767 64.651 151.36 1 47.56 121 HIS A C 1
ATOM 885 O O . HIS A 1 121 ? 126.981 65.058 150.501 1 47.73 121 HIS A O 1
ATOM 892 N N . ILE A 1 122 ? 129.085 64.848 151.297 1 41.83 122 ILE A N 1
ATOM 893 C CA . ILE A 1 122 ? 129.74 65.505 150.176 1 41.03 122 ILE A CA 1
ATOM 894 C C . ILE A 1 122 ? 130.906 64.631 149.733 1 40.41 122 ILE A C 1
ATOM 895 O O . ILE A 1 122 ? 131.319 63.707 150.433 1 43.57 122 ILE A O 1
ATOM 900 N N . THR A 1 123 ? 131.438 64.933 148.551 1 41.29 123 THR A N 1
ATOM 901 C CA . THR A 1 123 ? 132.595 64.233 148.011 1 41.12 123 THR A CA 1
ATOM 902 C C . THR A 1 123 ? 133.749 65.214 147.859 1 40.63 123 THR A C 1
ATOM 903 O O . THR A 1 123 ? 133.585 66.278 147.254 1 42.65 123 THR A O 1
ATOM 907 N N . TYR A 1 124 ? 134.908 64.862 148.415 1 34.82 124 TYR A N 1
ATOM 908 C CA . TYR A 1 124 ? 136.102 65.696 148.351 1 36.8 124 TYR A CA 1
ATOM 909 C C . TYR A 1 124 ? 137.263 64.919 147.745 1 39.8 124 TYR A C 1
ATOM 910 O O . TYR A 1 124 ? 137.42 63.724 148.011 1 42.78 124 TYR A O 1
ATOM 919 N N . LYS A 1 125 ? 138.096 65.611 146.969 1 41.36 125 LYS A N 1
ATOM 920 C CA . LYS A 1 125 ? 139.256 64.991 146.358 1 43.48 125 LYS A CA 1
ATOM 921 C C . LYS A 1 125 ? 140.56 65.737 146.659 1 44.34 125 LYS A C 1
ATOM 922 O O . LYS A 1 125 ? 140.593 66.965 146.711 1 43 125 LYS A O 1
ATOM 928 N N . ALA A 1 137 ? 138.197 60.529 145.827 1 47.1 137 ALA A N 1
ATOM 929 C CA . ALA A 1 137 ? 136.799 60.75 146.174 1 46.75 137 ALA A CA 1
ATOM 930 C C . ALA A 1 137 ? 136.548 60.289 147.602 1 48.61 137 ALA A C 1
ATOM 931 O O . ALA A 1 137 ? 136.101 59.168 147.825 1 51.08 137 ALA A O 1
ATOM 933 N N . VAL A 1 138 ? 136.903 61.138 148.563 1 47.01 138 VAL A N 1
ATOM 934 C CA . VAL A 1 138 ? 136.673 60.867 149.979 1 44.34 138 VAL A CA 1
ATOM 935 C C . VAL A 1 138 ? 135.266 61.309 150.351 1 45.26 138 VAL A C 1
ATOM 936 O O . VAL A 1 138 ? 134.899 62.472 150.149 1 46.25 138 VAL A O 1
ATOM 940 N N . LYS A 1 139 ? 134.465 60.377 150.858 1 45.98 139 LYS A N 1
ATOM 941 C CA . LYS A 1 139 ? 133.121 60.701 151.329 1 45.24 139 LYS A CA 1
ATOM 942 C C . LYS A 1 139 ? 133.151 61.24 152.76 1 47.07 139 LYS A C 1
ATOM 943 O O . LYS A 1 139 ? 133.666 60.579 153.668 1 48.95 139 LYS A O 1
ATOM 949 N N . ILE A 1 140 ? 132.608 62.443 152.959 1 44.26 140 ILE A N 1
ATOM 950 C CA . ILE A 1 140 ? 132.595 63.111 154.259 1 43.05 140 ILE A CA 1
ATOM 951 C C . ILE A 1 140 ? 131.149 63.391 154.653 1 42.63 140 ILE A C 1
ATOM 952 O O . ILE A 1 140 ? 130.387 63.961 153.865 1 44.55 140 ILE A O 1
ATOM 957 N N . HIS A 1 141 ? 130.777 62.995 155.867 1 43.76 141 HIS A N 1
ATOM 958 C CA . HIS A 1 141 ? 129.462 63.314 156.41 1 43.24 141 HIS A CA 1
ATOM 959 C C . HIS A 1 141 ? 129.359 64.808 156.7 1 44.75 141 HIS A C 1
ATOM 960 O O . HIS A 1 141 ? 130.333 65.454 157.095 1 46.39 141 HIS A O 1
ATOM 967 N N . LYS A 1 142 ? 128.154 65.348 156.515 1 43.1 142 LYS A N 1
ATOM 968 C CA . LYS A 1 142 ? 127.939 66.78 156.672 1 42.74 142 LYS A CA 1
ATOM 969 C C . LYS A 1 142 ? 127.998 67.233 158.123 1 43.2 142 LYS A C 1
ATOM 970 O O . LYS A 1 142 ? 128.068 68.443 158.365 1 45.31 142 LYS A O 1
ATOM 976 N N . SER A 1 143 ? 127.961 66.308 159.085 1 41.37 143 SER A N 1
ATOM 977 C CA . SER A 1 143 ? 128.062 66.688 160.489 1 39.93 143 SER A CA 1
ATOM 978 C C . SER A 1 143 ? 129.47 67.129 160.864 1 41.28 143 SER A C 1
ATOM 979 O O . SER A 1 143 ? 129.663 67.66 161.961 1 42.24 143 SER A O 1
ATOM 982 N N . ARG A 1 144 ? 130.445 66.878 159.997 1 40.98 144 ARG A N 1
ATOM 983 C CA . ARG A 1 144 ? 131.845 67.222 160.187 1 41.35 144 ARG A CA 1
ATOM 984 C C . ARG A 1 144 ? 132.207 68.515 159.474 1 40.77 144 ARG A C 1
ATOM 985 O O . ARG A 1 144 ? 133.387 68.873 159.421 1 38.52 144 ARG A O 1
ATOM 993 N N . LEU A 1 145 ? 131.224 69.192 158.884 1 33.22 145 LEU A N 1
ATOM 994 C CA . LEU A 1 145 ? 131.448 70.32 157.988 1 32.06 145 LEU A CA 1
ATOM 995 C C . LEU A 1 145 ? 130.676 71.542 158.458 1 28.29 145 LEU A C 1
ATOM 996 O O . LEU A 1 145 ? 129.487 71.443 158.771 1 32.03 145 LEU A O 1
ATOM 1001 N N . ILE A 1 146 ? 131.341 72.691 158.477 1 23.44 146 ILE A N 1
ATOM 1002 C CA . ILE A 1 146 ? 130.689 73.976 158.7 1 22.84 146 ILE A CA 1
ATOM 1003 C C . ILE A 1 146 ? 130.418 74.594 157.336 1 22.23 146 ILE A C 1
ATOM 1004 O O . ILE A 1 146 ? 131.349 74.803 156.55 1 27.52 146 ILE A O 1
ATOM 1009 N N . ILE A 1 147 ? 129.152 74.885 157.048 1 19.31 147 ILE A N 1
ATOM 1010 C CA . ILE A 1 147 ? 128.719 75.297 155.717 1 19.76 147 ILE A CA 1
ATOM 1011 C C . ILE A 1 147 ? 128.138 76.698 155.818 1 19.93 147 ILE A C 1
ATOM 1012 O O . ILE A 1 147 ? 127.21 76.935 156.601 1 25.31 147 ILE A O 1
ATOM 1017 N N . TYR A 1 148 ? 128.705 77.625 155.044 1 17.8 148 TYR A N 1
ATOM 1018 C CA . TYR A 1 148 ? 128.297 79.028 154.997 1 16.48 148 TYR A CA 1
ATOM 1019 C C . TYR A 1 148 ? 127.824 79.265 153.566 1 16.36 148 TYR A C 1
ATOM 1020 O O . TYR A 1 148 ? 128.647 79.314 152.647 1 14.54 148 TYR A O 1
ATOM 1029 N N . GLU A 1 149 ? 126.509 79.342 153.367 1 17.45 149 GLU A N 1
ATOM 1030 C CA . GLU A 1 149 ? 125.924 79.371 152.037 1 16.78 149 GLU A CA 1
ATOM 1031 C C . GLU A 1 149 ? 125.014 80.581 151.881 1 16.3 149 GLU A C 1
ATOM 1032 O O . GLU A 1 149 ? 124.415 81.06 152.846 1 18.11 149 GLU A O 1
ATOM 1038 N N . ASN A 1 150 ? 124.929 81.078 150.649 1 16.48 150 ASN A N 1
ATOM 1039 C CA . ASN A 1 150 ? 124.088 82.216 150.287 1 11.85 150 ASN A CA 1
ATOM 1040 C C . ASN A 1 150 ? 123.05 81.709 149.297 1 16.34 150 ASN A C 1
ATOM 1041 O O . ASN A 1 150 ? 123.297 81.688 148.09 1 22.78 150 ASN A O 1
ATOM 1046 N N . PHE A 1 151 ? 121.893 81.302 149.807 1 14.64 151 PHE A N 1
ATOM 1047 C CA . PHE A 1 151 ? 120.813 80.789 148.977 1 16.16 151 PHE A CA 1
ATOM 1048 C C . PHE A 1 151 ? 119.806 81.903 148.723 1 20.1 151 PHE A C 1
ATOM 1049 O O . PHE A 1 151 ? 119.3 82.515 149.669 1 20.31 151 PHE A O 1
ATOM 1057 N N . ASP A 1 152 ? 119.521 82.163 147.451 1 18.99 152 ASP A N 1
ATOM 1058 C CA . ASP A 1 152 ? 118.561 83.182 147.052 1 14.22 152 ASP A CA 1
ATOM 1059 C C . ASP A 1 152 ? 117.253 82.503 146.668 1 16.86 152 ASP A C 1
ATOM 1060 O O . ASP A 1 152 ? 117.221 81.708 145.724 1 22.09 152 ASP A O 1
ATOM 1065 N N . TYR A 1 153 ? 116.185 82.797 147.414 1 20.78 153 TYR A N 1
ATOM 1066 C CA . TYR A 1 153 ? 114.934 82.079 147.211 1 18.01 153 TYR A CA 1
ATOM 1067 C C . TYR A 1 153 ? 114.218 82.538 145.952 1 17.34 153 TYR A C 1
ATOM 1068 O O . TYR A 1 153 ? 113.46 81.765 145.355 1 26.12 153 TYR A O 1
ATOM 1077 N N . ILE A 1 154 ? 114.45 83.782 145.535 1 14.85 154 ILE A N 1
ATOM 1078 C CA . ILE A 1 154 ? 113.872 84.261 144.286 1 13.08 154 ILE A CA 1
ATOM 1079 C C . ILE A 1 154 ? 114.523 83.567 143.096 1 15.6 154 ILE A C 1
ATOM 1080 O O . ILE A 1 154 ? 113.853 83.271 142.099 1 20.67 154 ILE A O 1
ATOM 1085 N N . LEU A 1 155 ? 115.83 83.322 143.168 1 18.08 155 LEU A N 1
ATOM 1086 C CA . LEU A 1 155 ? 116.53 82.632 142.095 1 17.72 155 LEU A CA 1
ATOM 1087 C C . LEU A 1 155 ? 116.622 81.129 142.316 1 19.06 155 LEU A C 1
ATOM 1088 O O . LEU A 1 155 ? 116.974 80.405 141.376 1 22.81 155 LEU A O 1
ATOM 1093 N N . LYS A 1 156 ? 116.368 80.661 143.543 1 19.13 156 LYS A N 1
ATOM 1094 C CA . LYS A 1 156 ? 116.388 79.237 143.882 1 20.1 156 LYS A CA 1
ATOM 1095 C C . LYS A 1 156 ? 117.744 78.606 143.571 1 20.58 156 LYS A C 1
ATOM 1096 O O . LYS A 1 156 ? 117.829 77.527 142.986 1 24.8 156 LYS A O 1
ATOM 1102 N N . ARG A 1 157 ? 118.817 79.306 143.934 1 22.13 157 ARG A N 1
ATOM 1103 C CA . ARG A 1 157 ? 120.179 78.861 143.657 1 18.28 157 ARG A CA 1
ATOM 1104 C C . ARG A 1 157 ? 121.142 79.62 144.559 1 22.28 157 ARG A C 1
ATOM 1105 O O . ARG A 1 157 ? 120.816 80.69 145.079 1 22.04 157 ARG A O 1
ATOM 1113 N N . TYR A 1 158 ? 122.36 79.088 144.688 1 21.96 158 TYR A N 1
ATOM 1114 C CA . TYR A 1 158 ? 123.392 79.793 145.44 1 17.79 158 TYR A CA 1
ATOM 1115 C C . TYR A 1 158 ? 124.057 80.821 144.532 1 14.91 158 TYR A C 1
ATOM 1116 O O . TYR A 1 158 ? 124.435 80.505 143.4 1 26.14 158 TYR A O 1
ATOM 1125 N N . VAL A 1 159 ? 124.204 82.047 145.025 1 14.45 159 VAL A N 1
ATOM 1126 C CA . VAL A 1 159 ? 124.717 83.142 144.202 1 14.22 159 VAL A CA 1
ATOM 1127 C C . VAL A 1 159 ? 125.896 83.818 144.894 1 14.73 159 VAL A C 1
ATOM 1128 O O . VAL A 1 159 ? 125.969 83.815 146.131 1 18.26 159 VAL A O 1
ATOM 1132 N N . PRO A 1 160 ? 126.851 84.386 144.144 1 19.61 160 PRO A N 1
ATOM 1133 C CA . PRO A 1 160 ? 127.93 85.141 144.791 1 5.5 160 PRO A CA 1
ATOM 1134 C C . PRO A 1 160 ? 127.457 86.515 145.221 1 10.17 160 PRO A C 1
ATOM 1135 O O . PRO A 1 160 ? 126.267 86.823 145.113 1 18.14 160 PRO A O 1
ATOM 1139 N N . CYS A 1 161 ? 128.372 87.353 145.698 1 10.19 161 CYS A N 1
ATOM 1140 C CA . CYS A 1 161 ? 128.005 88.684 146.161 1 9.93 161 CYS A CA 1
ATOM 1141 C C . CYS A 1 161 ? 127.946 89.709 145.034 1 8.52 161 CYS A C 1
ATOM 1142 O O . CYS A 1 161 ? 127.684 90.881 145.317 1 15.51 161 CYS A O 1
ATOM 1145 N N . TYR A 1 162 ? 128.295 89.325 143.806 1 8.52 162 TYR A N 1
ATOM 1146 C CA . TYR A 1 162 ? 128.33 90.24 142.675 1 5.55 162 TYR A CA 1
ATOM 1147 C C . TYR A 1 162 ? 127.372 89.759 141.598 1 7.57 162 TYR A C 1
ATOM 1148 O O . TYR A 1 162 ? 127.004 88.584 141.539 1 13.98 162 TYR A O 1
ATOM 1157 N N . THR A 1 163 ? 126.99 90.683 140.73 1 9.26 163 THR A N 1
ATOM 1158 C CA . THR A 1 163 ? 126.123 90.409 139.592 1 10.47 163 THR A CA 1
ATOM 1159 C C . THR A 1 163 ? 126.841 90.764 138.291 1 8.73 163 THR A C 1
ATOM 1160 O O . THR A 1 163 ? 128.021 91.121 138.283 1 12.75 163 THR A O 1
ATOM 1164 N N . GLU A 1 164 ? 126.112 90.671 137.177 1 9.09 164 GLU A N 1
ATOM 1165 C CA . GLU A 1 164 ? 126.721 91.024 135.903 1 8.46 164 GLU A CA 1
ATOM 1166 C C . GLU A 1 164 ? 126.971 92.519 135.798 1 12.07 164 GLU A C 1
ATOM 1167 O O . GLU A 1 164 ? 127.922 92.935 135.127 1 17.82 164 GLU A O 1
ATOM 1173 N N . SER A 1 165 ? 126.105 93.339 136.402 1 6.12 165 SER A N 1
ATOM 1174 C CA . SER A 1 165 ? 126.288 94.785 136.288 1 11.36 165 SER A CA 1
ATOM 1175 C C . SER A 1 165 ? 127.556 95.227 136.998 1 7.65 165 SER A C 1
ATOM 1176 O O . SER A 1 165 ? 128.26 96.125 136.52 1 16.24 165 SER A O 1
ATOM 1179 N N . PHE A 1 166 ? 127.834 94.635 138.162 1 10.46 166 PHE A N 1
ATOM 1180 C CA . PHE A 1 166 ? 129.043 94.964 138.913 1 8.12 166 PHE A CA 1
ATOM 1181 C C . PHE A 1 166 ? 130.294 94.549 138.151 1 7.9 166 PHE A C 1
ATOM 1182 O O . PHE A 1 166 ? 131.276 95.299 138.107 1 17.66 166 PHE A O 1
ATOM 1190 N N . LEU A 1 167 ? 130.254 93.381 137.508 1 3.31 167 LEU A N 1
ATOM 1191 C CA . LEU A 1 167 ? 131.357 92.946 136.659 1 8.01 167 LEU A CA 1
ATOM 1192 C C . LEU A 1 167 ? 131.563 93.899 135.487 1 10.19 167 LEU A C 1
ATOM 1193 O O . LEU A 1 167 ? 132.703 94.188 135.102 1 15.41 167 LEU A O 1
ATOM 1198 N N . LEU A 1 168 ? 130.468 94.391 134.904 1 7.4 168 LEU A N 1
ATOM 1199 C CA . LEU A 1 168 ? 130.583 95.352 133.814 1 5.36 168 LEU A CA 1
ATOM 1200 C C . LEU A 1 168 ? 131.218 96.652 134.292 1 5.28 168 LEU A C 1
ATOM 1201 O O . LEU A 1 168 ? 132.058 97.228 133.589 1 11.45 168 LEU A O 1
ATOM 1206 N N . ASP A 1 169 ? 130.854 97.101 135.493 1 5.24 169 ASP A N 1
ATOM 1207 C CA . ASP A 1 169 ? 131.439 98.319 136.041 1 7.8 169 ASP A CA 1
ATOM 1208 C C . ASP A 1 169 ? 132.94 98.162 136.252 1 12.48 169 ASP A C 1
ATOM 1209 O O . ASP A 1 169 ? 133.724 99.044 135.88 1 18.41 169 ASP A O 1
ATOM 1214 N N . ILE A 1 170 ? 133.353 97.033 136.828 1 5.08 170 ILE A N 1
ATOM 1215 C CA . ILE A 1 170 ? 134.773 96.8 137.061 1 1.12 170 ILE A CA 1
ATOM 1216 C C . ILE A 1 170 ? 135.515 96.682 135.738 1 6.4 170 ILE A C 1
ATOM 1217 O O . ILE A 1 170 ? 136.653 97.15 135.601 1 11.01 170 ILE A O 1
ATOM 1222 N N . TYR A 1 171 ? 134.892 96.037 134.75 1 3.25 171 TYR A N 1
ATOM 1223 C CA . TYR A 1 171 ? 135.523 95.896 133.442 1 1.83 171 TYR A CA 1
ATOM 1224 C C . TYR A 1 171 ? 135.731 97.248 132.772 1 5.95 171 TYR A C 1
ATOM 1225 O O . TYR A 1 171 ? 136.774 97.486 132.152 1 11.55 171 TYR A O 1
ATOM 1234 N N . LEU A 1 172 ? 134.74 98.135 132.859 1 1.17 172 LEU A N 1
ATOM 1235 C CA . LEU A 1 172 ? 134.894 99.466 132.279 1 4.43 172 LEU A CA 1
ATOM 1236 C C . LEU A 1 172 ? 135.951 100.271 133.025 1 2.34 172 LEU A C 1
ATOM 1237 O O . LEU A 1 172 ? 136.731 101.008 132.408 1 9.86 172 LEU A O 1
ATOM 1242 N N . PHE A 1 173 ? 135.999 100.124 134.35 1 7.75 173 PHE A N 1
ATOM 1243 C CA . PHE A 1 173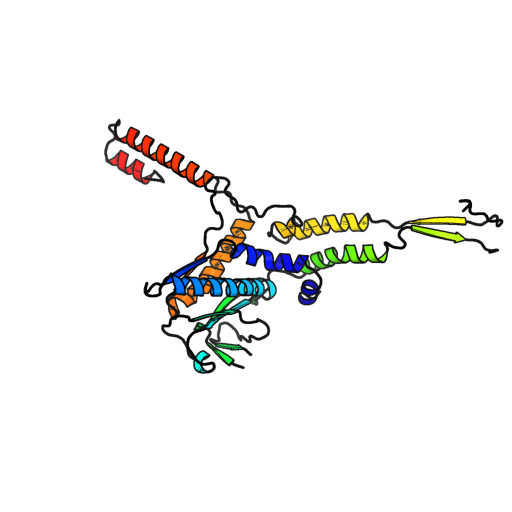 ? 136.998 100.819 135.151 1 2.6 173 PHE A CA 1
ATOM 1244 C C . PHE A 1 173 ? 138.403 100.398 134.745 1 6.49 173 PHE A C 1
ATOM 1245 O O . PHE A 1 173 ? 139.3 101.241 134.624 1 17.73 173 PHE A O 1
ATOM 1253 N N . GLU A 1 174 ? 138.596 99.112 134.464 1 7.2 174 GLU A N 1
ATOM 1254 C CA . GLU A 1 174 ? 139.895 98.662 133.988 1 8.89 174 GLU A CA 1
ATOM 1255 C C . GLU A 1 174 ? 140.148 99.02 132.528 1 5.61 174 GLU A C 1
ATOM 1256 O O . GLU A 1 174 ? 141.309 99.172 132.127 1 9.97 174 GLU A O 1
ATOM 1262 N N . LYS A 1 175 ? 139.093 99.152 131.721 1 6.72 175 LYS A N 1
ATOM 1263 C CA . LYS A 1 175 ? 139.261 99.37 130.289 1 2.39 175 LYS A CA 1
ATOM 1264 C C . LYS A 1 175 ? 139.612 100.817 129.981 1 5.29 175 LYS A C 1
ATOM 1265 O O . LYS A 1 175 ? 140.196 101.085 128.924 1 14.83 175 LYS A O 1
ATOM 1271 N N . ILE A 1 176 ? 139.289 101.733 130.897 1 9.33 176 ILE A N 1
ATOM 1272 C CA . ILE A 1 176 ? 139.651 103.138 130.736 1 5.7 176 ILE A CA 1
ATOM 1273 C C . ILE A 1 176 ? 141.156 103.282 130.547 1 8.03 176 ILE A C 1
ATOM 1274 O O . ILE A 1 176 ? 141.617 103.885 129.571 1 18.59 176 ILE A O 1
ATOM 1279 N N . TYR A 1 177 ? 141.936 102.621 131.403 1 7.33 177 TYR A N 1
ATOM 1280 C CA . TYR A 1 177 ? 143.385 102.777 131.35 1 7.24 177 TYR A CA 1
ATOM 1281 C C . TYR A 1 177 ? 144.015 101.985 130.209 1 5.87 177 TYR A C 1
ATOM 1282 O O . TYR A 1 177 ? 145.038 102.409 129.663 1 9.83 177 TYR A O 1
ATOM 1291 N N . VAL A 1 178 ? 143.395 100.877 129.795 1 2.78 178 VAL A N 1
ATOM 1292 C CA . VAL A 1 178 ? 143.809 100.213 128.56 1 8.69 178 VAL A CA 1
ATOM 1293 C C . VAL A 1 178 ? 143.647 101.144 127.361 1 8.69 178 VAL A C 1
ATOM 1294 O O . VAL A 1 178 ? 144.543 101.231 126.509 1 11.32 178 VAL A O 1
ATOM 1298 N N . GLU A 1 179 ? 142.538 101.89 127.309 1 12.5 179 GLU A N 1
ATOM 1299 C CA . GLU A 1 179 ? 142.346 102.839 126.219 1 10.3 179 GLU A CA 1
ATOM 1300 C C . GLU A 1 179 ? 143.372 103.964 126.297 1 7.09 179 GLU A C 1
ATOM 1301 O O . GLU A 1 179 ? 143.936 104.359 125.27 1 15.08 179 GLU A O 1
ATOM 1307 N N . ILE A 1 180 ? 143.689 104.425 127.511 1 5.95 180 ILE A N 1
ATOM 1308 C CA . ILE A 1 180 ? 144.709 105.453 127.692 1 6.02 180 ILE A CA 1
ATOM 1309 C C . ILE A 1 180 ? 146.055 104.961 127.183 1 11.35 180 ILE A C 1
ATOM 1310 O O . ILE A 1 180 ? 146.758 105.674 126.457 1 15.55 180 ILE A O 1
ATOM 1315 N N . GLU A 1 181 ? 146.41 103.72 127.514 1 14.45 181 GLU A N 1
ATOM 1316 C CA . GLU A 1 181 ? 147.686 103.178 127.065 1 8.37 181 GLU A CA 1
ATOM 1317 C C . GLU A 1 181 ? 147.713 102.994 125.549 1 14.57 181 GLU A C 1
ATOM 1318 O O . GLU A 1 181 ? 148.782 103.078 124.937 1 17.79 181 GLU A O 1
ATOM 1324 N N . ARG A 1 182 ? 146.556 102.768 124.921 1 14.84 182 ARG A N 1
ATOM 1325 C CA . ARG A 1 182 ? 146.517 102.534 123.483 1 14.43 182 ARG A CA 1
ATOM 1326 C C . ARG A 1 182 ? 146.844 103.781 122.67 1 15.21 182 ARG A C 1
ATOM 1327 O O . ARG A 1 182 ? 147.235 103.66 121.503 1 20.61 182 ARG A O 1
ATOM 1335 N N . ARG A 1 183 ? 146.748 104.982 123.267 1 11.02 183 ARG A N 1
ATOM 1336 C CA . ARG A 1 183 ? 146.949 106.216 122.517 1 12.86 183 ARG A CA 1
ATOM 1337 C C . ARG A 1 183 ? 147.995 107.175 123.093 1 13.41 183 ARG A C 1
ATOM 1338 O O . ARG A 1 183 ? 148.254 108.211 122.472 1 17.46 183 ARG A O 1
ATOM 1346 N N . ILE A 1 184 ? 148.626 106.851 124.228 1 14.92 184 ILE A N 1
ATOM 1347 C CA . ILE A 1 184 ? 149.454 107.835 124.928 1 13.17 184 ILE A CA 1
ATOM 1348 C C . ILE A 1 184 ? 150.686 108.216 124.091 1 12.69 184 ILE A C 1
ATOM 1349 O O . ILE A 1 184 ? 151.09 109.387 124.06 1 19.37 184 ILE A O 1
ATOM 1354 N N . GLU A 1 185 ? 151.243 107.265 123.341 1 13.05 185 GLU A N 1
ATOM 1355 C CA . GLU A 1 185 ? 152.47 107.548 122.599 1 19.1 185 GLU A CA 1
ATOM 1356 C C . GLU A 1 185 ? 152.24 108.552 121.47 1 16.16 185 GLU A C 1
ATOM 1357 O O . GLU A 1 185 ? 153.136 109.345 121.153 1 22.79 185 GLU A O 1
ATOM 1363 N N . ASN A 1 186 ? 151.061 108.543 120.857 1 15.73 186 ASN A N 1
ATOM 1364 C CA . ASN A 1 186 ? 150.769 109.445 119.756 1 19.69 186 ASN A CA 1
ATOM 1365 C C . ASN A 1 186 ? 149.618 110.389 120.079 1 15.9 186 ASN A C 1
ATOM 1366 O O . ASN A 1 186 ? 148.832 110.751 119.207 1 17.06 186 ASN A O 1
ATOM 1371 N N . HIS A 1 187 ? 149.512 110.81 121.337 1 13.79 187 HIS A N 1
ATOM 1372 C CA . HIS A 1 187 ? 148.488 111.785 121.691 1 12.9 187 HIS A CA 1
ATOM 1373 C C . HIS A 1 187 ? 148.602 113.052 120.842 1 13.76 187 HIS A C 1
ATOM 1374 O O . HIS A 1 187 ? 147.581 113.646 120.469 1 15.63 187 HIS A O 1
ATOM 1381 N N . ASN A 1 188 ? 149.822 113.389 120.428 1 14.66 188 ASN A N 1
ATOM 1382 C CA . ASN A 1 188 ? 150.092 114.468 119.496 1 14.24 188 ASN A CA 1
ATOM 1383 C C . ASN A 1 188 ? 151.022 113.97 118.387 1 12.84 188 ASN A C 1
ATOM 1384 O O . ASN A 1 188 ? 152.029 113.305 118.665 1 20.38 188 ASN A O 1
ATOM 1389 N N . PHE A 1 189 ? 150.715 114.319 117.134 1 8.38 189 PHE A N 1
ATOM 1390 C CA . PHE A 1 189 ? 151.63 114.024 116.032 1 10.11 189 PHE A CA 1
ATOM 1391 C C . PHE A 1 189 ? 151.371 114.999 114.892 1 9.25 189 PHE A C 1
ATOM 1392 O O . PHE A 1 189 ? 150.343 115.678 114.856 1 11.28 189 PHE A O 1
ATOM 1400 N N . LEU A 1 190 ? 152.313 115.054 113.951 1 13.01 190 LEU A N 1
ATOM 1401 C CA . LEU A 1 190 ? 152.275 116.012 112.851 1 13.74 190 LEU A CA 1
ATOM 1402 C C . LEU A 1 190 ? 151.691 115.38 111.593 1 7.48 190 LEU A C 1
ATOM 1403 O O . LEU A 1 190 ? 151.998 114.233 111.26 1 13.27 190 LEU A O 1
ATOM 1408 N N . PHE A 1 191 ? 150.844 116.138 110.899 1 10.83 191 PHE A N 1
ATOM 1409 C CA . PHE A 1 191 ? 150.262 115.74 109.62 1 12.13 191 PHE A CA 1
ATOM 1410 C C . PHE A 1 191 ? 150.858 116.644 108.547 1 11.05 191 PHE A C 1
ATOM 1411 O O . PHE A 1 191 ? 150.538 117.835 108.483 1 19.75 191 PHE A O 1
ATOM 1419 N N . TYR A 1 192 ? 151.726 116.077 107.713 1 11.69 192 TYR A N 1
ATOM 1420 C CA . TYR A 1 192 ? 152.489 116.832 106.727 1 16.9 192 TYR A CA 1
ATOM 1421 C C . TYR A 1 192 ? 152.027 116.445 105.327 1 15.53 192 TYR A C 1
ATOM 1422 O O . TYR A 1 192 ? 151.984 115.257 104.987 1 18.67 192 TYR A O 1
ATOM 1431 N N . LYS A 1 193 ? 151.665 117.449 104.525 1 20.72 193 LYS A N 1
ATOM 1432 C CA . LYS A 1 193 ? 151.268 117.268 103.133 1 19.95 193 LYS A CA 1
ATOM 1433 C C . LYS A 1 193 ? 152.244 118.027 102.246 1 19.14 193 LYS A C 1
ATOM 1434 O O . LYS A 1 193 ? 152.388 119.246 102.379 1 27.15 193 LYS A O 1
ATOM 1440 N N . ASP A 1 194 ? 152.907 117.309 101.341 1 27.34 194 ASP A N 1
ATOM 1441 C CA . ASP A 1 194 ? 153.902 117.92 100.462 1 29.95 194 ASP A CA 1
ATOM 1442 C C . ASP A 1 194 ? 154.006 117.049 99.219 1 29.28 194 ASP A C 1
ATOM 1443 O O . ASP A 1 194 ? 154.445 115.898 99.313 1 35.15 194 ASP A O 1
ATOM 1448 N N . GLU A 1 195 ? 153.602 117.587 98.067 1 33.54 195 GLU A N 1
ATOM 1449 C CA . GLU A 1 195 ? 153.519 116.75 96.879 1 39.04 195 GLU A CA 1
ATOM 1450 C C . GLU A 1 195 ? 154.888 116.528 96.253 1 39.1 195 GLU A C 1
ATOM 1451 O O . GLU A 1 195 ? 155.206 115.404 95.849 1 42.24 195 GLU A O 1
ATOM 1457 N N . SER A 1 196 ? 155.723 117.567 96.234 1 37.18 196 SER A N 1
ATOM 1458 C CA . SER A 1 196 ? 157.035 117.467 95.61 1 39.67 196 SER A CA 1
ATOM 1459 C C . SER A 1 196 ? 158.005 116.632 96.437 1 39.62 196 SER A C 1
ATOM 1460 O O . SER A 1 196 ? 158.891 115.985 95.869 1 42.07 196 SER A O 1
ATOM 1463 N N . LEU A 1 197 ? 157.867 116.639 97.761 1 40.33 197 LEU A N 1
ATOM 1464 C CA . LEU A 1 197 ? 158.793 115.909 98.62 1 39.74 197 LEU A CA 1
ATOM 1465 C C . LEU A 1 197 ? 158.598 114.402 98.494 1 41.9 197 LEU A C 1
ATOM 1466 O O . LEU A 1 197 ? 159.463 113.697 97.974 1 44.64 197 LEU A O 1
ATOM 1471 N N . ASN A 1 265 ? 168.008 121.376 115.349 1 60.65 265 ASN A N 1
ATOM 1472 C CA . ASN A 1 265 ? 169.082 122.338 115.551 1 61.18 265 ASN A CA 1
ATOM 1473 C C . ASN A 1 265 ? 168.595 123.784 115.432 1 61.92 265 ASN A C 1
ATOM 1474 O O . ASN A 1 265 ? 168.861 124.626 116.287 1 63.21 265 ASN A O 1
ATOM 1479 N N . GLU A 1 266 ? 168.014 124.107 114.277 1 54.81 266 GLU A N 1
ATOM 1480 C CA . GLU A 1 266 ? 167.614 125.477 113.979 1 54.23 266 GLU A CA 1
ATOM 1481 C C . GLU A 1 266 ? 166.219 125.807 114.488 1 53.39 266 GLU A C 1
ATOM 1482 O O . GLU A 1 266 ? 165.952 126.969 114.819 1 52.7 266 GLU A O 1
ATOM 1488 N N . GLY A 1 267 ? 165.356 124.804 114.612 1 43.27 267 GLY A N 1
ATOM 1489 C CA . GLY A 1 267 ? 163.995 125.038 115.037 1 39.51 267 GLY A CA 1
ATOM 1490 C C . GLY A 1 267 ? 163.103 125.619 113.97 1 39.2 267 GLY A C 1
ATOM 1491 O O . GLY A 1 267 ? 162.066 126.203 114.295 1 39.54 267 GLY A O 1
ATOM 1492 N N . MET A 1 268 ? 163.482 125.492 112.702 1 37.9 268 MET A N 1
ATOM 1493 C CA . MET A 1 268 ? 162.683 125.991 111.593 1 35.49 268 MET A CA 1
ATOM 1494 C C . MET A 1 268 ? 162.446 124.865 110.597 1 34.42 268 MET A C 1
ATOM 1495 O O . MET A 1 268 ? 163.394 124.198 110.17 1 38.45 268 MET A O 1
ATOM 1500 N N . PHE A 1 269 ? 161.183 124.662 110.223 1 29.92 269 PHE A N 1
ATOM 1501 C CA . PHE A 1 269 ? 160.816 123.68 109.21 1 24.83 269 PHE A CA 1
ATOM 1502 C C . PHE A 1 269 ? 160.494 124.412 107.912 1 22.88 269 PHE A C 1
ATOM 1503 O O . PHE A 1 269 ? 159.598 125.263 107.882 1 24.8 269 PHE A O 1
ATOM 1511 N N . TYR A 1 270 ? 161.261 124.116 106.864 1 26.46 270 TYR A N 1
ATOM 1512 C CA . TYR A 1 270 ? 161.2 124.829 105.596 1 23.5 270 TYR A CA 1
ATOM 1513 C C . TYR A 1 270 ? 160.721 123.931 104.464 1 22.67 270 TYR A C 1
ATOM 1514 O O . TYR A 1 270 ? 161.076 122.75 104.4 1 28.34 270 TYR A O 1
ATOM 1523 N N . THR A 1 271 ? 159.929 124.516 103.567 1 21.97 271 THR A N 1
ATOM 1524 C CA . THR A 1 271 ? 159.454 123.854 102.365 1 22.1 271 THR A CA 1
ATOM 1525 C C . THR A 1 271 ? 159.26 124.904 101.282 1 20.71 271 THR A C 1
ATOM 1526 O O . THR A 1 271 ? 159.165 126.101 101.561 1 25.99 271 THR A O 1
ATOM 1530 N N . ALA A 1 272 ? 159.238 124.44 100.036 1 31.28 272 ALA A N 1
ATOM 1531 C CA . ALA A 1 272 ? 159.076 125.316 98.889 1 25.28 272 ALA A CA 1
ATOM 1532 C C . ALA A 1 272 ? 157.762 125.117 98.146 1 28.17 272 ALA A C 1
ATOM 1533 O O . ALA A 1 272 ? 157.436 125.948 97.291 1 30.49 272 ALA A O 1
ATOM 1535 N N . THR A 1 273 ? 157.009 124.077 98.475 1 27.93 273 THR A N 1
ATOM 1536 C CA . THR A 1 273 ? 155.719 123.85 97.85 1 27.4 273 THR A CA 1
ATOM 1537 C C . THR A 1 273 ? 154.705 124.865 98.364 1 31.5 273 THR A C 1
ATOM 1538 O O . THR A 1 273 ? 154.579 125.041 99.578 1 37.02 273 THR A O 1
ATOM 1542 N N . PRO A 1 274 ? 153.978 125.559 97.479 1 31.37 274 PRO A N 1
ATOM 1543 C CA . PRO A 1 274 ? 153.071 126.618 97.948 1 32.87 274 PRO A CA 1
ATOM 1544 C C . PRO A 1 274 ? 151.778 126.086 98.543 1 30.12 274 PRO A C 1
ATOM 1545 O O . PRO A 1 274 ? 151.137 126.804 99.325 1 31.76 274 PRO A O 1
ATOM 1549 N N . SER A 1 275 ? 151.395 124.85 98.224 1 28.04 275 SER A N 1
ATOM 1550 C CA . SER A 1 275 ? 150.198 124.218 98.764 1 29.7 275 SER A CA 1
ATOM 1551 C C . SER A 1 275 ? 150.491 123.328 99.963 1 30.47 275 SER A C 1
ATOM 1552 O O . SER A 1 275 ? 149.595 122.609 100.412 1 35.05 275 SER A O 1
ATOM 1555 N N . ALA A 1 276 ? 151.722 123.336 100.469 1 23.83 276 ALA A N 1
ATOM 1556 C CA . ALA A 1 276 ? 152.1 122.461 101.57 1 23.26 276 ALA A CA 1
ATOM 1557 C C . ALA A 1 276 ? 151.337 122.814 102.845 1 21.68 276 ALA A C 1
ATOM 1558 O O . ALA A 1 276 ? 150.947 123.964 103.066 1 26.31 276 ALA A O 1
ATOM 1560 N N . SER A 1 277 ? 151.145 121.81 103.706 1 19.13 277 SER A N 1
ATOM 1561 C CA . SER A 1 277 ? 150.459 122.015 104.977 1 20.06 277 SER A CA 1
ATOM 1562 C C . SER A 1 277 ? 151.18 121.282 106.101 1 16.7 277 SER A C 1
ATOM 1563 O O . SER A 1 277 ? 151.778 120.224 105.885 1 21.79 277 SER A O 1
ATOM 1566 N N . LEU A 1 278 ? 151.061 121.816 107.319 1 15.36 278 LEU A N 1
ATOM 1567 C CA . LEU A 1 278 ? 151.607 121.171 108.513 1 13.68 278 LEU A CA 1
ATOM 1568 C C . LEU A 1 278 ? 150.671 121.428 109.686 1 17.09 278 LEU A C 1
ATOM 1569 O O . LEU A 1 278 ? 150.44 122.586 110.047 1 21.37 278 LEU A O 1
ATOM 1574 N N . GLU A 1 279 ? 150.121 120.36 110.263 1 17.45 279 GLU A N 1
ATOM 1575 C CA . GLU A 1 279 ? 149.094 120.46 111.293 1 13.2 279 GLU A CA 1
ATOM 1576 C C . GLU A 1 279 ? 149.352 119.437 112.39 1 15.37 279 GLU A C 1
ATOM 1577 O O . GLU A 1 279 ? 149.735 118.298 112.11 1 16.76 279 GLU A O 1
ATOM 1583 N N . VAL A 1 280 ? 149.121 119.841 113.64 1 12.89 280 VAL A N 1
ATOM 1584 C CA . VAL A 1 280 ? 149.254 118.952 114.787 1 12.9 280 VAL A CA 1
ATOM 1585 C C . VAL A 1 280 ? 147.914 118.273 115.034 1 10.89 280 VAL A C 1
ATOM 1586 O O . VAL A 1 280 ? 146.877 118.939 115.131 1 17.43 280 VAL A O 1
ATOM 1590 N N . ILE A 1 281 ? 147.934 116.946 115.122 1 7.32 281 ILE A N 1
ATOM 1591 C CA . ILE A 1 281 ? 146.741 116.149 115.386 1 10.45 281 ILE A CA 1
ATOM 1592 C C . ILE A 1 281 ? 146.742 115.763 116.858 1 12.38 281 ILE A C 1
ATOM 1593 O O . ILE A 1 281 ? 147.72 115.19 117.352 1 16.41 281 ILE A O 1
ATOM 1598 N N . LYS A 1 282 ? 145.657 116.083 117.565 1 9.35 282 LYS A N 1
ATOM 1599 C CA . LYS A 1 282 ? 145.587 115.9 119.009 1 12.69 282 LYS A CA 1
ATOM 1600 C C . LYS A 1 282 ? 144.4 115.025 119.384 1 10.57 282 LYS A C 1
ATOM 1601 O O . LYS A 1 282 ? 143.324 115.132 118.789 1 15.34 282 LYS A O 1
ATOM 1607 N N . TYR A 1 283 ? 144.602 114.166 120.384 1 18.98 283 TYR A N 1
ATOM 1608 C CA . TYR A 1 283 ? 143.522 113.369 120.944 1 13.64 283 TYR A CA 1
ATOM 1609 C C . TYR A 1 283 ? 142.922 114.076 122.158 1 10.88 283 TYR A C 1
ATOM 1610 O O . TYR A 1 283 ? 143.437 115.091 122.631 1 21.49 283 TYR A O 1
ATOM 1619 N N . ASP A 1 284 ? 141.831 113.517 122.688 1 19.16 284 ASP A N 1
ATOM 1620 C CA . ASP A 1 284 ? 141.153 114.131 123.822 1 17.1 284 ASP A CA 1
ATOM 1621 C C . ASP A 1 284 ? 140.854 113.077 124.882 1 15.21 284 ASP A C 1
ATOM 1622 O O . ASP A 1 284 ? 140.731 111.89 124.576 1 24.52 284 ASP A O 1
ATOM 1627 N N . LEU A 1 285 ? 140.713 113.518 126.142 1 14.52 285 LEU A N 1
ATOM 1628 C CA . LEU A 1 285 ? 140.445 112.589 127.237 1 5.9 285 LEU A CA 1
ATOM 1629 C C . LEU A 1 285 ? 139.186 112.94 128.022 1 12.96 285 LEU A C 1
ATOM 1630 O O . LEU A 1 285 ? 139.038 112.476 129.158 1 26.17 285 LEU A O 1
ATOM 1635 N N . SER A 1 286 ? 138.334 113.828 127.506 1 11.15 286 SER A N 1
ATOM 1636 C CA . SER A 1 286 ? 137.171 114.238 128.284 1 15.13 286 SER A CA 1
ATOM 1637 C C . SER A 1 286 ? 136.162 113.103 128.394 1 15.19 286 SER A C 1
ATOM 1638 O O . SER A 1 286 ? 135.552 112.929 129.454 1 22.8 286 SER A O 1
ATOM 1641 N N . TYR A 1 287 ? 136.055 112.286 127.346 1 12.77 287 TYR A N 1
ATOM 1642 C CA . TYR A 1 287 ? 135.19 111.113 127.37 1 7.77 287 TYR A CA 1
ATOM 1643 C C . TYR A 1 287 ? 135.561 110.178 128.516 1 11.12 287 TYR A C 1
ATOM 1644 O O . TYR A 1 287 ? 134.701 109.749 129.291 1 19.76 287 TYR A O 1
ATOM 1653 N N . LEU A 1 288 ? 136.85 109.89 128.661 1 10.84 288 LEU A N 1
ATOM 1654 C CA . LEU A 1 288 ? 137.297 108.936 129.668 1 7.63 288 LEU A CA 1
ATOM 1655 C C . LEU A 1 288 ? 137.161 109.511 131.074 1 11.99 288 LEU A C 1
ATOM 1656 O O . LEU A 1 288 ? 136.878 108.768 132.022 1 17.1 288 LEU A O 1
ATOM 1661 N N . LYS A 1 289 ? 137.331 110.828 131.222 1 10.46 289 LYS A N 1
ATOM 1662 C CA . LYS A 1 289 ? 137.144 111.45 132.528 1 11.82 289 LYS A CA 1
ATOM 1663 C C . LYS A 1 289 ? 135.686 111.37 132.956 1 15.8 289 LYS A C 1
ATOM 1664 O O . LYS A 1 289 ? 135.377 110.969 134.085 1 22.75 289 LYS A O 1
ATOM 1670 N N . GLU A 1 290 ? 134.775 111.71 132.048 1 12.05 290 GLU A N 1
ATOM 1671 C CA . GLU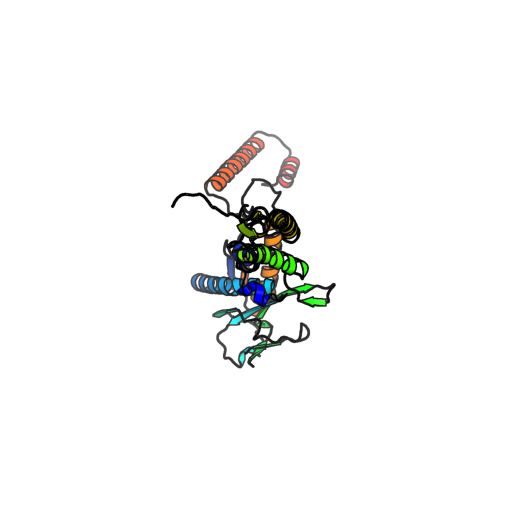 A 1 290 ? 133.355 111.596 132.343 1 12.05 290 GLU A CA 1
ATOM 1672 C C . GLU A 1 290 ? 132.956 110.147 132.61 1 13.52 290 GLU A C 1
ATOM 1673 O O . GLU A 1 290 ? 132.156 109.875 133.513 1 20.12 290 GLU A O 1
ATOM 1679 N N . ALA A 1 291 ? 133.517 109.209 131.842 1 8.19 291 ALA A N 1
ATOM 1680 C CA . ALA A 1 291 ? 133.242 107.794 132.067 1 6.69 291 ALA A CA 1
ATOM 1681 C C . ALA A 1 291 ? 133.709 107.352 133.448 1 13.46 291 ALA A C 1
ATOM 1682 O O . ALA A 1 291 ? 133.022 106.578 134.125 1 19.73 291 ALA A O 1
ATOM 1684 N N . LEU A 1 292 ? 134.866 107.848 133.886 1 12.81 292 LEU A N 1
ATOM 1685 C CA . LEU A 1 292 ? 135.383 107.511 135.209 1 9.07 292 LEU A CA 1
ATOM 1686 C C . LEU A 1 292 ? 134.459 108.034 136.3 1 11.15 292 LEU A C 1
ATOM 1687 O O . LEU A 1 292 ? 134.205 107.342 137.293 1 14.78 292 LEU A O 1
ATOM 1692 N N . ALA A 1 293 ? 133.935 109.244 136.119 1 9.19 293 ALA A N 1
ATOM 1693 C CA . ALA A 1 293 ? 133.028 109.807 137.109 1 9.28 293 ALA A CA 1
ATOM 1694 C C . ALA A 1 293 ? 131.76 108.973 137.199 1 11.56 293 ALA A C 1
ATOM 1695 O O . ALA A 1 293 ? 131.306 108.628 138.296 1 15.3 293 ALA A 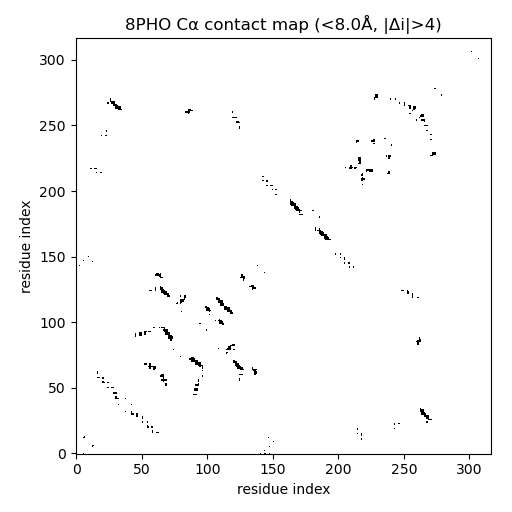O 1
ATOM 1697 N N . LEU A 1 294 ? 131.196 108.601 136.053 1 5.54 294 LEU A N 1
ATOM 1698 C CA . LEU A 1 294 ? 129.972 107.815 136.073 1 6.24 294 LEU A CA 1
ATOM 1699 C C . LEU A 1 294 ? 130.216 106.419 136.63 1 7.35 294 LEU A C 1
ATOM 1700 O O . LEU A 1 294 ? 129.341 105.838 137.286 1 17.18 294 LEU A O 1
ATOM 1705 N N . ILE A 1 295 ? 131.384 105.844 136.336 1 5.73 295 ILE A N 1
ATOM 1706 C CA . ILE A 1 295 ? 131.698 104.504 136.824 1 7.42 295 ILE A CA 1
ATOM 1707 C C . ILE A 1 295 ? 131.893 104.517 138.335 1 6.33 295 ILE A C 1
ATOM 1708 O O . ILE A 1 295 ? 131.48 103.586 139.038 1 12.47 295 ILE A O 1
ATOM 1713 N N . LYS A 1 296 ? 132.505 105.582 138.854 1 3.4 296 LYS A N 1
ATOM 1714 C CA . LYS A 1 296 ? 132.664 105.72 140.295 1 8.48 296 LYS A CA 1
ATOM 1715 C C . LYS A 1 296 ? 131.312 105.838 140.985 1 9.72 296 LYS A C 1
ATOM 1716 O O . LYS A 1 296 ? 131.095 105.252 142.052 1 11.42 296 LYS A O 1
ATOM 1722 N N . ALA A 1 297 ? 130.391 106.59 140.386 1 7.74 297 ALA A N 1
ATOM 1723 C CA . ALA A 1 297 ? 129.055 106.724 140.948 1 7.4 297 ALA A CA 1
ATOM 1724 C C . ALA A 1 297 ? 128.34 105.381 140.954 1 11.27 297 ALA A C 1
ATOM 1725 O O . ALA A 1 297 ? 127.734 105.003 141.962 1 12.54 297 ALA A O 1
ATOM 1727 N N . LYS A 1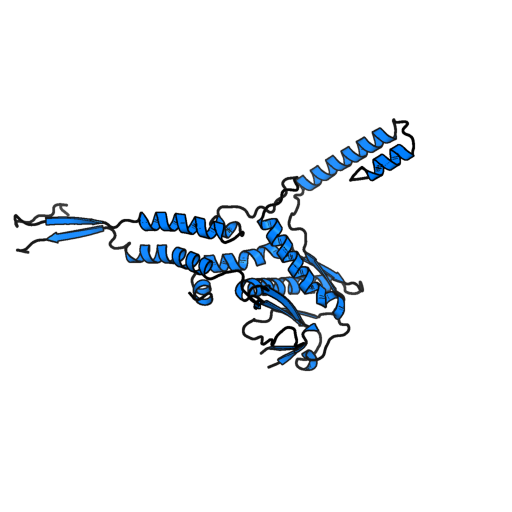 298 ? 128.473 104.614 139.869 1 8.15 298 LYS A N 1
ATOM 1728 C CA . LYS A 1 298 ? 127.82 103.312 139.797 1 5.43 298 LYS A CA 1
ATOM 1729 C C . LYS A 1 298 ? 128.409 102.341 140.812 1 7.74 298 LYS A C 1
ATOM 1730 O O . LYS A 1 298 ? 127.667 101.607 141.473 1 10.4 298 LYS A O 1
ATOM 1736 N N . ILE A 1 299 ? 129.737 102.334 140.958 1 10.12 299 ILE A N 1
ATOM 1737 C CA . ILE A 1 299 ? 130.373 101.457 141.936 1 6.47 299 ILE A CA 1
ATOM 1738 C C . ILE A 1 299 ? 129.931 101.822 143.346 1 12.38 299 ILE A C 1
ATOM 1739 O O . ILE A 1 299 ? 129.651 100.941 144.169 1 15.49 299 ILE A O 1
ATOM 1744 N N . GLY A 1 300 ? 129.854 103.12 143.648 1 11.46 300 GLY A N 1
ATOM 1745 C CA . GLY A 1 300 ? 129.37 103.514 144.956 1 4.09 300 GLY A CA 1
ATOM 1746 C C . GLY A 1 300 ? 127.926 103.124 145.182 1 4.27 300 GLY A C 1
ATOM 1747 O O . GLY A 1 300 ? 127.525 102.84 146.315 1 10.3 300 GLY A O 1
ATOM 1748 N N . ALA A 1 301 ? 127.13 103.077 144.115 1 9.47 301 ALA A N 1
ATOM 1749 C CA . ALA A 1 301 ? 125.746 102.672 144.279 1 5.22 301 ALA A CA 1
ATOM 1750 C C . ALA A 1 301 ? 125.571 101.164 144.388 1 8.37 301 ALA A C 1
ATOM 1751 O O . ALA A 1 301 ? 124.556 100.733 144.943 1 10.31 301 ALA A O 1
ATOM 1753 N N . ASP A 1 302 ? 126.525 100.371 143.908 1 14.29 302 ASP A N 1
ATOM 1754 C CA . ASP A 1 302 ? 126.33 98.933 143.782 1 12.3 302 ASP A CA 1
ATOM 1755 C C . ASP A 1 302 ? 126.899 98.154 144.958 1 12.53 302 ASP A C 1
ATOM 1756 O O . ASP A 1 302 ? 126.752 96.928 144.998 1 18.85 302 ASP A O 1
ATOM 1761 N N . THR A 1 303 ? 127.578 98.817 145.889 1 15.98 303 THR A N 1
ATOM 1762 C CA . THR A 1 303 ? 128.183 98.12 147.012 1 11.97 303 THR A CA 1
ATOM 1763 C C . THR A 1 303 ? 128.179 99.024 148.234 1 12.3 303 THR A C 1
ATOM 1764 O O . THR A 1 303 ? 128.012 100.241 148.134 1 21.2 303 THR A O 1
ATOM 1768 N N . LYS A 1 304 ? 128.352 98.401 149.397 1 10.1 304 LYS A N 1
ATOM 1769 C CA . LYS A 1 304 ? 128.338 99.086 150.678 1 13.79 304 LYS A CA 1
ATOM 1770 C C . LYS A 1 304 ? 129.698 99.11 151.362 1 13.51 304 LYS A C 1
ATOM 1771 O O . LYS A 1 304 ? 129.817 99.693 152.444 1 18.49 304 LYS A O 1
ATOM 1777 N N . GLU A 1 305 ? 130.693 98.431 150.807 1 16 305 GLU A N 1
ATOM 1778 C CA . GLU A 1 305 ? 132.019 98.377 151.416 1 8.47 305 GLU A CA 1
ATOM 1779 C C . GLU A 1 305 ? 132.685 99.736 151.258 1 11.57 305 GLU A C 1
ATOM 1780 O O . GLU A 1 305 ? 132.896 100.176 150.122 1 11.39 305 GLU A O 1
ATOM 1786 N N . PRO A 1 306 ? 133.051 100.424 152.344 1 16.74 306 PRO A N 1
ATOM 1787 C CA . PRO A 1 306 ? 133.409 101.846 152.198 1 8.63 306 PRO A CA 1
ATOM 1788 C C . PRO A 1 306 ? 134.689 102.079 151.408 1 9.13 306 PRO A C 1
ATOM 1789 O O . PRO A 1 306 ? 134.807 103.099 150.721 1 14.82 306 PRO A O 1
ATOM 1793 N N . LEU A 1 307 ? 135.644 101.16 151.492 1 13 307 LEU A N 1
ATOM 1794 C CA . LEU A 1 307 ? 136.914 101.26 150.774 1 9.48 307 LEU A CA 1
ATOM 1795 C C . LEU A 1 307 ? 136.732 101.124 149.264 1 12.34 307 LEU A C 1
ATOM 1796 O O . LEU A 1 307 ? 137.41 101.805 148.485 1 21.34 307 LEU A O 1
ATOM 1801 N N . THR A 1 308 ? 135.781 100.295 148.837 1 8.93 308 THR A N 1
ATOM 1802 C CA . THR A 1 308 ? 135.543 100.076 147.414 1 5.18 308 THR A CA 1
ATOM 1803 C C . THR A 1 308 ? 134.818 101.263 146.788 1 6.11 308 THR A C 1
ATOM 1804 O O . THR A 1 308 ? 135.163 101.692 145.681 1 17.38 308 THR A O 1
ATOM 1808 N N . ARG A 1 309 ? 133.843 101.819 147.501 1 7.24 309 ARG A N 1
ATOM 1809 C CA . ARG A 1 309 ? 133.044 102.93 146.997 1 7.9 309 ARG A CA 1
ATOM 1810 C C . ARG A 1 309 ? 133.886 104.19 146.828 1 7.29 309 ARG A C 1
ATOM 1811 O O . ARG A 1 309 ? 133.815 104.864 145.793 1 21.05 309 ARG A O 1
ATOM 1819 N N . SER A 1 310 ? 134.693 104.515 147.836 1 10.82 310 SER A N 1
ATOM 1820 C CA . SER A 1 310 ? 135.465 105.752 147.893 1 11.5 310 SER A CA 1
ATOM 1821 C C . SER A 1 310 ? 136.851 105.623 147.274 1 11.54 310 SER A C 1
ATOM 1822 O O . SER A 1 310 ? 137.641 106.561 147.376 1 13.07 310 SER A O 1
ATOM 1825 N N . PHE A 1 311 ? 137.179 104.487 146.669 1 11.51 311 PHE A N 1
ATOM 1826 C CA . PHE A 1 311 ? 138.512 104.244 146.106 1 9.28 311 PHE A CA 1
ATOM 1827 C C . PHE A 1 311 ? 139.609 104.426 147.159 1 11.92 311 PHE A C 1
ATOM 1828 O O . PHE A 1 311 ? 140.585 105.146 146.955 1 13.8 311 PHE A O 1
ATOM 1836 N N . ASN A 1 312 ? 139.419 103.778 148.307 1 11.73 312 ASN A N 1
ATOM 1837 C CA . ASN A 1 312 ? 140.341 103.816 149.443 1 8.03 312 ASN A CA 1
ATOM 1838 C C . ASN A 1 312 ? 140.499 105.209 150.054 1 13.78 312 ASN A C 1
ATOM 1839 O O . ASN A 1 312 ? 141.499 105.487 150.725 1 22.84 312 ASN A O 1
ATOM 1844 N N . GLU A 1 313 ? 139.532 106.101 149.853 1 12.03 313 GLU A N 1
ATOM 1845 C CA . GLU A 1 313 ? 139.631 107.467 150.356 1 18.13 313 GLU A CA 1
ATOM 1846 C C . GLU A 1 313 ? 138.937 107.651 151.696 1 20.65 313 GLU A C 1
ATOM 1847 O O . GLU A 1 313 ? 139.281 108.579 152.438 1 22.63 313 GLU A O 1
ATOM 1853 N N . GLN A 1 314 ? 137.981 106.791 152.024 1 18.41 314 GLN A N 1
ATOM 1854 C CA . GLN A 1 314 ? 137.222 106.893 153.259 1 20.56 314 GLN A CA 1
ATOM 1855 C C . GLN A 1 314 ? 137.675 105.843 154.268 1 21.07 314 GLN A C 1
ATOM 1856 O O . GLN A 1 314 ? 138.346 104.864 153.934 1 24.95 314 GLN A O 1
ATOM 1862 N N . ALA A 1 315 ? 137.291 106.067 155.521 1 20.2 315 ALA A N 1
ATOM 1863 C CA . ALA A 1 315 ? 137.532 105.135 156.611 1 16.99 315 ALA A CA 1
ATOM 1864 C C . ALA A 1 315 ? 136.401 104.115 156.706 1 18.29 315 ALA A C 1
ATOM 1865 O O . ALA A 1 315 ? 135.329 104.274 156.118 1 26.35 315 ALA A O 1
ATOM 1867 N N . LYS A 1 316 ? 136.652 103.056 157.487 1 16.31 316 LYS A N 1
ATOM 1868 C CA . LYS A 1 316 ? 135.678 101.975 157.578 1 17.38 316 LYS A CA 1
ATOM 1869 C C . LYS A 1 316 ? 134.474 102.348 158.431 1 19.34 316 LYS A C 1
ATOM 1870 O O . LYS A 1 316 ? 133.483 101.612 158.412 1 23.64 316 LYS A O 1
ATOM 1876 N N . GLY A 1 317 ? 134.567 103.411 159.225 1 22.63 317 GLY A N 1
ATOM 1877 C CA . GLY A 1 317 ? 133.452 103.822 160.061 1 17.98 317 GLY A CA 1
ATOM 1878 C C . GLY A 1 317 ? 133.057 102.832 161.137 1 24.55 317 GLY A C 1
ATOM 1879 O O . GLY A 1 317 ? 131.86 102.624 161.371 1 26.71 317 GLY A O 1
ATOM 1880 N N . LEU A 1 318 ? 134.036 102.214 161.801 1 26.51 318 LEU A N 1
ATOM 1881 C CA . LEU A 1 318 ? 133.787 101.259 162.873 1 25.74 318 LEU A CA 1
ATOM 1882 C C . LEU A 1 318 ? 134.32 101.761 164.218 1 32.88 318 LEU A C 1
ATOM 1883 O O . LEU A 1 318 ? 134.753 100.961 165.053 1 35.44 318 LEU A O 1
ATOM 1888 N N . GLY A 1 319 ? 134.299 103.082 164.438 1 38.91 319 GLY A N 1
ATOM 1889 C CA . GLY A 1 319 ? 134.722 103.671 165.692 1 38.71 319 GLY A CA 1
ATOM 1890 C C . GLY A 1 319 ? 133.561 103.918 166.649 1 41.93 319 GLY A C 1
ATOM 1891 O O . GLY A 1 319 ? 132.408 103.585 166.398 1 42.64 319 GLY A O 1
ATOM 1892 N N . ASN A 1 320 ? 133.888 104.542 167.78 1 48.35 320 ASN A N 1
ATOM 1893 C CA . ASN A 1 320 ? 132.892 104.847 168.795 1 49.12 320 ASN A CA 1
ATOM 1894 C C . ASN A 1 320 ? 132.572 106.338 168.774 1 51.22 320 ASN A C 1
ATOM 1895 O O . ASN A 1 320 ? 133.453 107.17 169.024 1 50.57 320 ASN A O 1
ATOM 1900 N N . ASP A 1 321 ? 131.313 106.677 168.484 1 59.08 321 ASP A N 1
ATOM 1901 C CA . ASP A 1 321 ? 130.892 108.073 168.426 1 60.75 321 ASP A CA 1
ATOM 1902 C C . ASP A 1 321 ? 130.002 108.471 169.592 1 61.69 321 ASP A C 1
ATOM 1903 O O . ASP A 1 321 ? 129.379 109.542 169.556 1 60.93 321 ASP A O 1
ATOM 1908 N N . GLY A 1 322 ? 129.899 107.626 170.608 1 59.24 322 GLY A N 1
ATOM 1909 C CA . GLY A 1 322 ? 129.019 107.902 171.724 1 59.18 322 GLY A CA 1
ATOM 1910 C C . GLY A 1 322 ? 127.545 107.941 171.419 1 60.37 322 GLY A C 1
ATOM 1911 O O . GLY A 1 322 ? 126.77 108.363 172.279 1 59.39 322 GLY A O 1
ATOM 1912 N N . LYS A 1 323 ? 127.127 107.35 170.301 1 58.75 323 LYS A N 1
ATOM 1913 C CA . LYS A 1 323 ? 125.746 107.348 169.862 1 58.89 323 LYS A CA 1
ATOM 1914 C C . LYS A 1 323 ? 125.428 105.974 169.29 1 59.5 323 LYS A C 1
ATOM 1915 O O . LYS A 1 323 ? 126.314 105.181 168.956 1 59.5 323 LYS A O 1
ATOM 1921 N N . GLY A 1 324 ? 124.139 105.7 169.193 1 52.25 324 GLY A N 1
ATOM 1922 C CA . GLY A 1 324 ? 123.676 104.457 168.626 1 52.72 324 GLY A CA 1
ATOM 1923 C C . GLY A 1 324 ? 123.505 104.413 167.125 1 55.33 324 GLY A C 1
ATOM 1924 O O . GLY A 1 324 ? 123.198 103.346 166.583 1 55.08 324 GLY A O 1
ATOM 1925 N N . ASP A 1 325 ? 123.655 105.546 166.454 1 51.23 325 ASP A N 1
ATOM 1926 C CA . ASP A 1 325 ? 123.538 105.646 165.007 1 47.22 325 ASP A CA 1
ATOM 1927 C C . ASP A 1 325 ? 124.787 105.071 164.355 1 48.64 325 ASP A C 1
ATOM 1928 O O . ASP A 1 325 ? 125.746 105.776 164.05 1 48.5 325 ASP A O 1
ATOM 1933 N N . ARG A 1 326 ? 124.756 103.764 164.128 1 37.03 326 ARG A N 1
ATOM 1934 C CA . ARG A 1 326 ? 125.857 103.056 163.509 1 31.08 326 ARG A CA 1
ATOM 1935 C C . ARG A 1 326 ? 125.835 103.245 161.992 1 32.16 326 ARG A C 1
ATOM 1936 O O . ARG A 1 326 ? 124.837 103.666 161.411 1 34.65 326 ARG A O 1
ATOM 1944 N N . SER A 1 327 ? 126.963 102.942 161.352 1 24.31 327 SER A N 1
ATOM 1945 C CA . SER A 1 327 ? 127.088 103.074 159.906 1 16.09 327 SER A CA 1
ATOM 1946 C C . SER A 1 327 ? 126.501 101.853 159.201 1 17.15 327 SER A C 1
ATOM 1947 O O . SER A 1 327 ? 126.208 100.823 159.812 1 18.42 327 SER A O 1
ATOM 1950 N N . ASN A 1 328 ? 126.33 101.987 157.882 1 16 328 ASN A N 1
ATOM 1951 C CA . ASN A 1 328 ? 125.786 100.889 157.087 1 16.62 328 ASN A CA 1
ATOM 1952 C C . ASN A 1 328 ? 126.75 99.71 157.04 1 12.22 328 ASN A C 1
ATOM 1953 O O . ASN A 1 328 ? 126.312 98.556 157.114 1 20.43 328 ASN A O 1
ATOM 1958 N N . TYR A 1 329 ? 128.052 99.991 156.991 1 5.31 329 TYR A N 1
ATOM 1959 C CA . TYR A 1 329 ? 129.051 98.933 156.972 1 11.91 329 TYR A CA 1
ATOM 1960 C C . TYR A 1 329 ? 129.039 98.162 158.285 1 11.78 329 TYR A C 1
ATOM 1961 O O .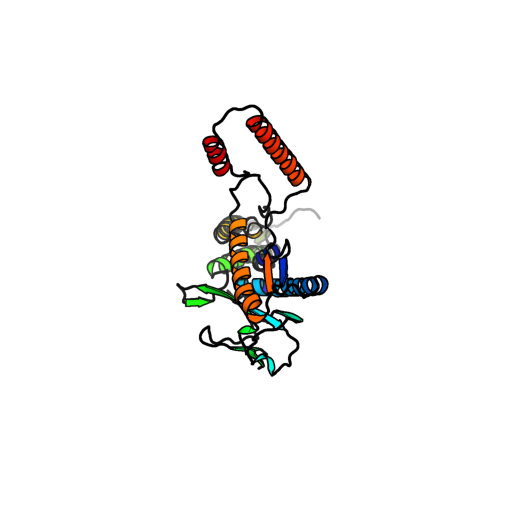 TYR A 1 329 ? 129.258 96.945 158.301 1 16.48 329 TYR A O 1
ATOM 1970 N N . TYR A 1 330 ? 128.76 98.85 159.394 1 11.58 330 TYR A N 1
ATOM 1971 C CA . TYR A 1 330 ? 128.686 98.176 160.685 1 12.16 330 TYR A CA 1
ATOM 1972 C C . TYR A 1 330 ? 127.541 97.172 160.69 1 8.93 330 TYR A C 1
ATOM 1973 O O . TYR A 1 330 ? 127.698 96.028 161.131 1 16.9 330 TYR A O 1
ATOM 1982 N N . ASP A 1 331 ? 126.384 97.582 160.17 1 9.86 331 ASP A N 1
ATOM 1983 C CA . ASP A 1 331 ? 125.228 96.696 160.117 1 10.3 331 ASP A CA 1
ATOM 1984 C C . ASP A 1 331 ? 125.483 95.509 159.198 1 17.2 331 ASP A C 1
ATOM 1985 O O . ASP A 1 331 ? 125.109 94.374 159.515 1 21.85 331 ASP A O 1
ATOM 1990 N N . PHE A 1 332 ? 126.124 95.756 158.054 1 14.83 332 PHE A N 1
ATOM 1991 C CA . PHE A 1 332 ? 126.445 94.678 157.127 1 12.34 332 PHE A CA 1
ATOM 1992 C C . PHE A 1 332 ? 127.394 93.671 157.767 1 9.91 332 PHE A C 1
ATOM 1993 O O . PHE A 1 332 ? 127.153 92.46 157.71 1 19.65 332 PHE A O 1
ATOM 2001 N N . LEU A 1 333 ? 128.437 94.159 158.443 1 9.5 333 LEU A N 1
ATOM 2002 C CA . LEU A 1 333 ? 129.392 93.268 159.094 1 9.64 333 LEU A CA 1
ATOM 2003 C C . LEU A 1 333 ? 128.745 92.513 160.251 1 12.47 333 LEU A C 1
ATOM 2004 O O . LEU A 1 333 ? 129.053 91.338 160.479 1 17.42 333 LEU A O 1
ATOM 2009 N N . LYS A 1 334 ? 127.843 93.167 160.987 1 11.42 334 LYS A N 1
ATOM 2010 C CA . LYS A 1 334 ? 127.141 92.496 162.076 1 15.16 334 LYS A CA 1
ATOM 2011 C C . LYS A 1 334 ? 126.259 91.368 161.555 1 17.09 334 LYS A C 1
ATOM 2012 O O . LYS A 1 334 ? 126.202 90.289 162.156 1 16.46 334 LYS A O 1
ATOM 2018 N N . GLY A 1 335 ? 125.555 91.605 160.446 1 10.84 335 GLY A N 1
ATOM 2019 C CA . GLY A 1 335 ? 124.759 90.55 159.845 1 11.05 335 GLY A CA 1
ATOM 2020 C C . GLY A 1 335 ? 125.603 89.386 159.365 1 12.84 335 GLY A C 1
ATOM 2021 O O . GLY A 1 335 ? 125.25 88.223 159.576 1 17.27 335 GLY A O 1
ATOM 2022 N N . VAL A 1 336 ? 126.733 89.684 158.718 1 15.46 336 VAL A N 1
ATOM 2023 C CA . VAL A 1 336 ? 127.64 88.628 158.277 1 17.5 336 VAL A CA 1
ATOM 2024 C C . VAL A 1 336 ? 128.16 87.84 159.473 1 17.9 336 VAL A C 1
ATOM 2025 O O . VAL A 1 336 ? 128.273 86.61 159.42 1 15.51 336 VAL A O 1
ATOM 2029 N N . GLN A 1 337 ? 128.498 88.536 160.56 1 18.39 337 GLN A N 1
ATOM 2030 C CA . GLN A 1 337 ? 129.019 87.857 161.743 1 14.38 337 GLN A CA 1
ATOM 2031 C C . GLN A 1 337 ? 127.964 86.957 162.375 1 15.79 337 GLN A C 1
ATOM 2032 O O . GLN A 1 337 ? 128.258 85.83 162.792 1 25.2 337 GLN A O 1
ATOM 2038 N N . GLU A 1 338 ? 126.716 87.419 162.382 1 21.32 338 GLU A N 1
ATOM 2039 C CA . GLU A 1 338 ? 125.62 86.632 162.929 1 16.63 338 GLU A CA 1
ATOM 2040 C C . GLU A 1 338 ? 125.386 85.371 162.109 1 21.76 338 GLU A C 1
ATOM 2041 O O . GLU A 1 338 ? 125.193 84.288 162.671 1 21.28 338 GLU A O 1
ATOM 2047 N N . GLN A 1 339 ? 125.432 85.493 160.784 1 22.39 339 GLN A N 1
ATOM 2048 C CA . GLN A 1 339 ? 125.267 84.333 159.921 1 17.13 339 GLN A CA 1
ATOM 2049 C C . GLN A 1 339 ? 126.407 83.34 160.113 1 21.96 339 GLN A C 1
ATOM 2050 O O . GLN A 1 339 ? 126.174 82.128 160.183 1 24.98 339 GLN A O 1
ATOM 2056 N N . VAL A 1 340 ? 127.641 83.837 160.23 1 21.55 340 VAL A N 1
ATOM 2057 C CA . VAL A 1 340 ? 128.781 82.948 160.435 1 22.41 340 VAL A CA 1
ATOM 2058 C C . VAL A 1 340 ? 128.681 82.248 161.788 1 26.82 340 VAL A C 1
ATOM 2059 O O . VAL A 1 340 ? 128.946 81.045 161.9 1 24.98 340 VAL A O 1
ATOM 2063 N N . GLU A 1 341 ? 128.219 82.972 162.806 1 28.16 341 GLU A N 1
ATOM 2064 C CA . GLU A 1 341 ? 128.052 82.408 164.142 1 25 341 GLU A CA 1
ATOM 2065 C C . GLU A 1 341 ? 126.998 81.309 164.134 1 26.36 341 GLU A C 1
ATOM 2066 O O . GLU A 1 341 ? 127.2 80.245 164.728 1 32.16 341 GLU A O 1
ATOM 2072 N N . ASN A 1 342 ? 125.875 81.547 163.455 1 24.02 342 ASN A N 1
ATOM 2073 C CA . ASN A 1 342 ? 124.851 80.515 163.337 1 24.15 342 ASN A CA 1
ATOM 2074 C C . ASN A 1 342 ? 125.394 79.281 162.627 1 28.4 342 ASN A C 1
ATOM 2075 O O . ASN A 1 342 ? 125.184 78.148 163.075 1 31.11 342 ASN A O 1
ATOM 2080 N N . SER A 1 343 ? 126.113 79.486 161.522 1 28.34 343 SER A N 1
ATOM 2081 C CA . SER A 1 343 ? 126.643 78.367 160.749 1 25.61 343 SER A CA 1
ATOM 2082 C C . SER A 1 343 ? 127.645 77.559 161.563 1 27.4 343 SER A C 1
ATOM 2083 O O . SER A 1 343 ? 127.666 76.323 161.487 1 24.7 343 SER A O 1
ATOM 2086 N N . CYS A 1 344 ? 128.491 78.236 162.348 1 31.79 344 CYS A N 1
ATOM 2087 C CA . CYS A 1 344 ? 129.502 77.512 163.112 1 30.96 344 CYS A CA 1
ATOM 2088 C C . CYS A 1 344 ? 128.89 76.799 164.309 1 31 344 CYS A C 1
ATOM 2089 O O . CYS A 1 344 ? 129.272 75.665 164.604 1 33.72 344 CYS A O 1
ATOM 2092 N N . A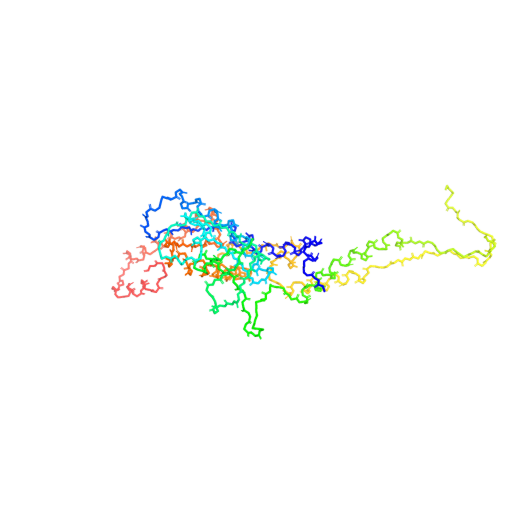SN A 1 345 ? 127.998 77.468 165.045 1 31.25 345 ASN A N 1
ATOM 2093 C CA . ASN A 1 345 ? 127.42 76.915 166.261 1 29.75 345 ASN A CA 1
ATOM 2094 C C . ASN A 1 345 ? 126.315 75.912 165.972 1 34.16 345 ASN A C 1
ATOM 2095 O O . ASN A 1 345 ? 125.815 75.282 166.908 1 38.46 345 ASN A O 1
ATOM 2100 N N . LEU A 1 346 ? 125.874 75.804 164.716 1 37.44 346 LEU A N 1
ATOM 2101 C CA . LEU A 1 346 ? 124.861 74.811 164.381 1 35.9 346 LEU A CA 1
ATOM 2102 C C . LEU A 1 346 ? 125.394 73.399 164.556 1 39.55 346 LEU A C 1
ATOM 2103 O O . LEU A 1 346 ? 124.62 72.478 164.838 1 41.26 346 LEU A O 1
ATOM 2108 N N . LYS A 1 347 ? 126.705 73.225 164.462 1 40.36 347 LYS A N 1
ATOM 2109 C CA . LYS A 1 347 ? 127.311 71.915 164.617 1 38.32 347 LYS A CA 1
ATOM 2110 C C . LYS A 1 347 ? 128.425 71.86 165.652 1 41.7 347 LYS A C 1
ATOM 2111 O O . LYS A 1 347 ? 128.728 70.761 166.136 1 43.65 347 LYS A O 1
ATOM 2117 N N . LEU A 1 348 ? 129.076 72.981 165.975 1 41.26 348 LEU A N 1
ATOM 2118 C CA . LEU A 1 348 ? 130.126 72.938 166.987 1 39.32 348 LEU A CA 1
ATOM 2119 C C . LEU A 1 348 ? 129.571 72.507 168.34 1 42.2 348 LEU A C 1
ATOM 2120 O O . LEU A 1 348 ? 130.18 71.687 169.036 1 41.25 348 LEU A O 1
ATOM 2125 N N . THR A 1 349 ? 128.388 73.009 168.699 1 45.49 349 THR A N 1
ATOM 2126 C CA . THR A 1 349 ? 127.787 72.711 169.994 1 43.83 349 THR A CA 1
ATOM 2127 C C . THR A 1 349 ? 127.127 71.335 170.008 1 46.84 349 THR A C 1
ATOM 2128 O O . THR A 1 349 ? 127.309 70.574 170.965 1 49.22 349 THR A O 1
ATOM 2132 N N . LYS A 1 350 ? 126.359 71.009 168.966 1 46.94 350 LYS A N 1
ATOM 2133 C CA . LYS A 1 350 ? 125.633 69.744 168.949 1 45.4 350 LYS A CA 1
ATOM 2134 C C . LYS A 1 350 ? 126.582 68.556 168.842 1 46.77 350 LYS A C 1
ATOM 2135 O O . LYS A 1 350 ? 126.376 67.529 169.501 1 49.6 350 LYS A O 1
ATOM 2141 N N . TYR A 1 351 ? 127.621 68.662 168.015 1 48.25 351 TYR A N 1
ATOM 2142 C CA . TYR A 1 351 ? 128.476 67.511 167.763 1 47.33 351 TYR A CA 1
ATOM 2143 C C . TYR A 1 351 ? 129.827 67.554 168.459 1 46.65 351 TYR A C 1
ATOM 2144 O O . TYR A 1 351 ? 130.386 66.495 168.75 1 50.29 351 TYR A O 1
ATOM 2153 N N . PHE A 1 352 ? 130.378 68.743 168.715 1 44.75 352 PHE A N 1
ATOM 2154 C CA . PHE A 1 352 ? 131.716 68.851 169.277 1 45.46 352 PHE A CA 1
ATOM 2155 C C . PHE A 1 352 ? 131.756 69.512 170.647 1 46.59 352 PHE A C 1
ATOM 2156 O O . PHE A 1 352 ? 132.837 69.596 171.244 1 45.79 352 PHE A O 1
ATOM 2164 N N . GLY A 1 353 ? 130.619 69.973 171.162 1 45.32 353 GLY A N 1
ATOM 2165 C CA . GLY A 1 353 ? 130.547 70.62 172.458 1 42.96 353 GLY A CA 1
ATOM 2166 C C . GLY A 1 353 ? 131.416 71.852 172.586 1 44.2 353 GLY A C 1
ATOM 2167 O O . GLY A 1 353 ? 132.122 72.021 173.585 1 46.42 353 GLY A O 1
ATOM 2168 N N . LEU A 1 354 ? 131.37 72.721 171.58 1 44.3 354 LEU A N 1
ATOM 2169 C CA . LEU A 1 354 ? 132.126 73.964 171.579 1 43.41 354 LEU A CA 1
ATOM 2170 C C . LEU A 1 354 ? 131.203 75.122 171.231 1 45.32 354 LEU A C 1
ATOM 2171 O O . LEU A 1 354 ? 130.165 74.946 170.589 1 47.02 354 LEU A O 1
ATOM 2176 N N . ASP A 1 355 ? 131.588 76.319 171.671 1 44.83 355 ASP A N 1
ATOM 2177 C CA . ASP A 1 355 ? 130.839 77.521 171.345 1 41.74 355 ASP A CA 1
ATOM 2178 C C . ASP A 1 355 ? 131.803 78.602 170.876 1 42.37 355 ASP A C 1
ATOM 2179 O O . ASP A 1 355 ? 132.866 78.794 171.473 1 43.59 355 ASP A O 1
ATOM 2184 N N . MET A 1 356 ? 131.432 79.297 169.804 1 36.68 356 MET A N 1
ATOM 2185 C CA . MET A 1 356 ? 132.243 80.358 169.225 1 33.91 356 MET A CA 1
ATOM 2186 C C . MET A 1 356 ? 131.443 81.652 169.213 1 33.61 356 MET A C 1
ATOM 2187 O O . MET A 1 356 ? 130.222 81.643 169.035 1 35.85 356 MET A O 1
ATOM 2192 N N . LYS A 1 357 ? 132.142 82.764 169.41 1 30.95 357 LYS A N 1
ATOM 2193 C CA . LYS A 1 357 ? 131.536 84.085 169.42 1 32.55 357 LYS A CA 1
ATOM 2194 C C . LYS A 1 357 ? 132.5 85.053 168.758 1 32.51 357 LYS A C 1
ATOM 2195 O O . LYS A 1 357 ? 133.711 84.834 168.755 1 34.36 357 LYS A O 1
ATOM 2201 N N . PHE A 1 358 ? 131.956 86.115 168.191 1 28.23 358 PHE A N 1
ATOM 2202 C CA . PHE A 1 358 ? 132.76 87.167 167.598 1 28.49 358 PHE A CA 1
ATOM 2203 C C . PHE A 1 358 ? 132.982 88.266 168.633 1 28.25 358 PHE A C 1
ATOM 2204 O O . PHE A 1 358 ? 132.04 88.67 169.316 1 33.64 358 PHE A O 1
ATOM 2212 N N . ASN A 1 359 ? 134.208 88.77 168.737 1 25.22 359 ASN A N 1
ATOM 2213 C CA . ASN A 1 359 ? 134.423 89.947 169.568 1 25.94 359 ASN A CA 1
ATOM 2214 C C . ASN A 1 359 ? 133.636 91.134 169.008 1 24.6 359 ASN A C 1
ATOM 2215 O O . ASN A 1 359 ? 133.174 91.132 167.861 1 30.67 359 ASN A O 1
ATOM 2220 N N . SER A 1 360 ? 133.481 92.16 169.84 1 25.04 360 SER A N 1
ATOM 2221 C CA . SER A 1 360 ? 132.713 93.32 169.423 1 24.4 360 SER A CA 1
ATOM 2222 C C . SER A 1 360 ? 133.413 94.057 168.286 1 25.06 360 SER A C 1
ATOM 2223 O O . SER A 1 360 ? 134.633 94.234 168.282 1 29.69 360 SER A O 1
ATOM 2226 N N . LEU A 1 361 ? 132.608 94.503 167.31 1 24.46 361 LEU A N 1
ATOM 2227 C CA . LEU A 1 361 ? 133.147 95.271 166.191 1 23.88 361 LEU A CA 1
ATOM 2228 C C . LEU A 1 361 ? 133.786 96.583 166.635 1 21.37 361 LEU A C 1
ATOM 2229 O O . LEU A 1 361 ? 134.778 97.02 166.04 1 28.71 361 LEU A O 1
ATOM 2234 N N . ILE A 1 362 ? 133.217 97.237 167.644 1 25.45 362 ILE A N 1
ATOM 2235 C CA . ILE A 1 362 ? 133.696 98.506 168.167 1 27.98 362 ILE A CA 1
ATOM 2236 C C . ILE A 1 362 ? 134.601 98.233 169.363 1 29.62 362 ILE A C 1
ATOM 2237 O O . ILE A 1 362 ? 134.167 97.628 170.35 1 32.22 362 ILE A O 1
ATOM 2242 N N . MET A 1 363 ? 135.859 98.678 169.286 1 36.19 363 MET A N 1
ATOM 2243 C CA . MET A 1 363 ? 136.811 98.533 170.376 1 39.77 363 MET A CA 1
ATOM 2244 C C . MET A 1 363 ? 137.082 99.902 170.997 1 40.96 363 MET A C 1
ATOM 2245 O O . MET A 1 363 ? 137.538 100.824 170.309 1 41.54 363 MET A O 1
ATOM 2250 N N . LEU A 1 364 ? 136.81 100.036 172.297 1 37.6 364 LEU A N 1
ATOM 2251 C CA . LEU A 1 364 ? 137.025 101.306 172.976 1 37.83 364 LEU A CA 1
ATOM 2252 C C . LEU A 1 364 ? 138.505 101.564 173.263 1 36.46 364 LEU A C 1
ATOM 2253 O O . LEU A 1 364 ? 139.286 100.645 173.531 1 38.8 364 LEU A O 1
ATOM 2258 N N . SER A 1 365 ? 138.888 102.847 173.218 1 34.57 365 SER A N 1
ATOM 2259 C CA . SER A 1 365 ? 140.248 103.197 173.607 1 35.65 365 SER A CA 1
ATOM 2260 C C . SER A 1 365 ? 140.401 103.33 175.13 1 37.86 365 SER A C 1
ATOM 2261 O O . SER A 1 365 ? 139.425 103.463 175.87 1 38.83 365 SER A O 1
ATOM 2264 N N . GLU A 1 366 ? 141.647 103.298 175.608 1 38.77 366 GLU A N 1
ATOM 2265 C CA . GLU A 1 366 ? 141.855 103.369 177.055 1 37.4 366 GLU A CA 1
ATOM 2266 C C . GLU A 1 366 ? 141.312 104.674 177.638 1 37.58 366 GLU A C 1
ATOM 2267 O O . GLU A 1 366 ? 140.69 104.684 178.71 1 40.07 366 GLU A O 1
ATOM 2273 N N . GLU A 1 367 ? 141.508 105.778 176.926 1 34.84 367 GLU A N 1
ATOM 2274 C CA . GLU A 1 367 ? 140.97 107.055 177.369 1 36.32 367 GLU A CA 1
ATOM 2275 C C . GLU A 1 367 ? 139.444 107.026 177.413 1 37.8 367 GLU A C 1
ATOM 2276 O O . GLU A 1 367 ? 138.835 107.524 178.367 1 40.89 367 GLU A O 1
ATOM 2282 N N . GLN A 1 368 ? 138.815 106.405 176.42 1 36.9 368 GLN A N 1
ATOM 2283 C CA . GLN A 1 368 ? 137.361 106.352 176.414 1 35.9 368 GLN A CA 1
ATOM 2284 C C . GLN A 1 368 ? 136.85 105.479 177.556 1 35.14 368 GLN A C 1
ATOM 2285 O O . GLN A 1 368 ? 135.802 105.762 178.151 1 37.9 368 GLN A O 1
ATOM 2291 N N . LYS A 1 369 ? 137.563 104.386 177.84 1 31.96 369 LYS A N 1
ATOM 2292 C CA . LYS A 1 369 ? 137.194 103.521 178.955 1 33.27 369 LYS A CA 1
ATOM 2293 C C . LYS A 1 369 ? 137.215 104.281 180.285 1 36.12 369 LYS A C 1
ATOM 2294 O O . LYS A 1 369 ? 136.286 104.151 181.095 1 36.58 369 LYS A O 1
ATOM 2300 N N . VAL A 1 370 ? 138.265 105.079 180.511 1 35.76 370 VAL A N 1
ATOM 2301 C CA . VAL A 1 370 ? 138.386 105.907 181.71 1 32.55 370 VAL A CA 1
ATOM 2302 C C . VAL A 1 370 ? 137.256 106.928 181.784 1 34.79 370 VAL A C 1
ATOM 2303 O O . VAL A 1 370 ? 136.693 107.172 182.86 1 38.11 370 VAL A O 1
ATOM 2307 N N . GLU A 1 371 ? 136.914 107.543 180.654 1 31.27 371 GLU A N 1
ATOM 2308 C CA . GLU A 1 371 ? 135.848 108.539 180.666 1 32.87 371 GLU A CA 1
ATOM 2309 C C . GLU A 1 371 ? 134.517 107.894 181.035 1 35.91 371 GLU A C 1
ATOM 2310 O O . GLU A 1 371 ? 133.667 108.51 181.692 1 37.67 371 GLU A O 1
ATOM 2316 N N . ARG A 1 372 ? 134.327 106.651 180.619 1 31.72 372 ARG A N 1
ATOM 2317 C CA . ARG A 1 372 ? 133.117 105.915 180.944 1 31.84 372 ARG A CA 1
ATOM 2318 C C . ARG A 1 372 ? 133.061 105.587 182.433 1 32.71 372 ARG A C 1
ATOM 2319 O O . ARG A 1 372 ? 132.02 105.765 183.074 1 38.07 372 ARG A O 1
ATOM 2327 N N . ASP A 1 373 ? 134.189 105.184 183.013 1 33.79 373 ASP A N 1
ATOM 2328 C CA . ASP A 1 373 ? 134.224 104.885 184.439 1 30.31 373 ASP A CA 1
ATOM 2329 C C . ASP A 1 373 ? 133.916 106.124 185.277 1 31.66 373 ASP A C 1
ATOM 2330 O O . ASP A 1 373 ? 133.186 106.052 186.28 1 33.8 373 ASP A O 1
ATOM 2335 N N . ILE A 1 374 ? 134.472 107.268 184.883 1 29.66 374 ILE A N 1
ATOM 2336 C CA . ILE A 1 374 ? 134.244 108.505 185.625 1 29.4 374 ILE A CA 1
ATOM 2337 C C . ILE A 1 374 ? 132.77 108.888 185.604 1 31.96 374 ILE A C 1
ATOM 2338 O O . ILE A 1 374 ? 132.193 109.216 186.649 1 36.23 374 ILE A O 1
ATOM 2343 N N . LYS A 1 375 ? 132.128 108.786 184.439 1 31.63 375 LYS A N 1
ATOM 2344 C CA . LYS A 1 375 ? 130.724 109.164 184.354 1 30.18 375 LYS A CA 1
ATOM 2345 C C . LYS A 1 375 ? 129.833 108.202 185.136 1 29.35 375 LYS A C 1
ATOM 2346 O O . LYS A 1 375 ? 128.86 108.633 185.765 1 33.92 375 LYS A O 1
ATOM 2352 N N . LEU A 1 376 ? 130.155 106.906 185.123 1 25.03 376 LEU A N 1
ATOM 2353 C CA . LEU A 1 376 ? 129.36 105.947 185.886 1 25.15 376 LEU A CA 1
ATOM 2354 C C . LEU A 1 376 ? 129.547 106.119 187.388 1 29.83 376 LEU A C 1
ATOM 2355 O O . LEU A 1 376 ? 128.593 105.938 188.154 1 32.55 376 LEU A O 1
ATOM 2360 N N . ILE A 1 377 ? 130.757 106.468 187.82 1 31.96 377 ILE A N 1
ATOM 2361 C CA . ILE A 1 377 ? 130.992 106.741 189.232 1 29.58 377 ILE A CA 1
ATOM 2362 C C . ILE A 1 377 ? 130.233 107.989 189.661 1 29.37 377 ILE A C 1
ATOM 2363 O O . ILE A 1 377 ? 129.661 108.042 190.757 1 32.43 377 ILE A O 1
ATOM 2368 N N . GLU A 1 378 ? 130.202 109.006 188.796 1 30.39 378 GLU A N 1
ATOM 2369 C CA . GLU A 1 378 ? 129.411 110.196 189.082 1 32.22 378 GLU A CA 1
ATOM 2370 C C . GLU A 1 378 ? 127.927 109.858 189.189 1 32.15 378 GLU A C 1
ATOM 2371 O O . GLU A 1 378 ? 127.236 110.355 190.087 1 34 378 GLU A O 1
ATOM 2377 N N . LEU A 1 379 ? 127.44 108.972 188.318 1 28.89 379 LEU A N 1
ATOM 2378 C CA . LEU A 1 379 ? 126.048 108.536 188.384 1 30.13 379 LEU A CA 1
ATOM 2379 C C . LEU A 1 379 ? 125.753 107.821 189.697 1 31.01 379 LEU A C 1
ATOM 2380 O O . LEU A 1 379 ? 124.719 108.072 190.328 1 32.34 379 LEU A O 1
ATOM 2385 N N . TYR A 1 380 ? 126.66 106.945 190.128 1 32.59 380 TYR A N 1
ATOM 2386 C CA . TYR A 1 380 ? 126.461 106.222 191.378 1 29.83 380 TYR A CA 1
ATOM 2387 C C . TYR A 1 380 ? 126.497 107.168 192.57 1 30.03 380 TYR A C 1
ATOM 2388 O O . TYR A 1 380 ? 125.714 107.016 193.513 1 31.59 380 TYR A O 1
ATOM 2397 N N . SER A 1 381 ? 127.401 108.151 192.548 1 31.58 381 SER A N 1
ATOM 2398 C CA . SER A 1 381 ? 127.438 109.151 193.611 1 31.91 381 SER A CA 1
ATOM 2399 C C . SER A 1 381 ? 126.154 109.964 193.667 1 34.02 381 SER A C 1
ATOM 2400 O O . SER A 1 381 ? 125.636 110.244 194.753 1 36.5 381 SER A O 1
ATOM 2403 N N . LYS A 1 382 ? 125.636 110.376 192.511 1 36.49 382 LYS A N 1
ATOM 2404 C CA . LYS A 1 382 ? 124.384 111.122 192.509 1 32.5 382 LYS A CA 1
ATOM 2405 C C . LYS A 1 382 ? 123.234 110.273 193.04 1 32.67 382 LYS A C 1
ATOM 2406 O O . LYS A 1 382 ? 122.392 110.767 193.801 1 36.63 382 LYS A O 1
ATOM 2412 N N . TYR A 1 383 ? 123.203 108.992 192.671 1 33.94 383 TYR A N 1
ATOM 2413 C CA . TYR A 1 383 ? 122.161 108.1 193.165 1 33.06 383 TYR A CA 1
ATOM 2414 C C . TYR A 1 383 ? 122.249 107.929 194.676 1 37.2 383 TYR A C 1
ATOM 2415 O O . TYR A 1 383 ? 121.224 107.934 195.367 1 38.37 383 TYR A O 1
ATOM 2424 N N . ASN A 1 384 ? 123.466 107.789 195.205 1 39.4 384 ASN A N 1
ATOM 2425 C CA . ASN A 1 384 ? 123.634 107.655 196.647 1 39.09 384 ASN A CA 1
ATOM 2426 C C . ASN A 1 384 ? 123.209 108.924 197.374 1 36.48 384 ASN A C 1
ATOM 2427 O O . ASN A 1 384 ? 122.551 108.855 198.418 1 38.25 384 ASN A O 1
ATOM 2432 N N . GLN A 1 385 ? 123.542 110.09 196.819 1 38.2 385 GLN A N 1
ATOM 2433 C CA . GLN A 1 385 ? 123.121 111.344 197.433 1 38.76 385 GLN A CA 1
ATOM 2434 C C . GLN A 1 385 ? 121.603 111.487 197.411 1 40.63 385 GLN A C 1
ATOM 2435 O O . GLN A 1 385 ? 121.002 111.957 198.383 1 43.2 385 GLN A O 1
ATOM 2441 N N . LEU A 1 386 ? 120.966 111.088 196.308 1 42.61 386 LEU A N 1
ATOM 2442 C CA . LEU A 1 386 ? 119.509 111.121 196.234 1 40.97 386 LEU A CA 1
ATOM 2443 C C . LEU A 1 386 ? 118.876 110.206 197.275 1 39.91 386 LEU A C 1
ATOM 2444 O O . LEU A 1 386 ? 117.921 110.593 197.958 1 42.84 386 LEU A O 1
ATOM 2449 N N . ILE A 1 387 ? 119.396 108.99 197.409 1 41.78 387 ILE A N 1
ATOM 2450 C CA . ILE A 1 387 ? 118.807 108.02 198.324 1 42.22 387 ILE A CA 1
ATOM 2451 C C . ILE A 1 387 ? 118.978 108.481 199.766 1 45.78 387 ILE A C 1
ATOM 2452 O O . ILE A 1 387 ? 118.041 108.408 200.571 1 46.25 387 ILE A O 1
ATOM 2457 N N . GLN A 1 388 ? 120.144 109.041 200.088 1 48.32 388 GLN A N 1
ATOM 2458 C CA . GLN A 1 388 ? 120.452 109.369 201.473 1 45.63 388 GLN A CA 1
ATOM 2459 C C . GLN A 1 388 ? 119.653 110.578 201.943 1 46.54 388 GLN A C 1
ATOM 2460 O O . GLN A 1 388 ? 119.2 110.619 203.093 1 48.78 388 GLN A O 1
ATOM 2466 N N . SER A 1 389 ? 119.456 111.567 201.071 1 49.93 389 SER A N 1
ATOM 2467 C CA . SER A 1 389 ? 118.822 112.824 201.456 1 48.59 389 SER A CA 1
ATOM 2468 C C . SER A 1 389 ? 117.409 112.951 200.898 1 49.83 389 SER A C 1
ATOM 2469 O O . SER A 1 389 ? 117.033 114.004 200.383 1 52.32 389 SER A O 1
ATOM 2472 N N . SER A 1 390 ? 116.611 111.885 200.947 1 53.43 390 SER A N 1
ATOM 2473 C CA . SER A 1 390 ? 115.239 111.991 200.469 1 54.67 390 SER A CA 1
ATOM 2474 C C . SER A 1 390 ? 114.339 111.218 201.419 1 54.77 390 SER A C 1
ATOM 2475 O O . SER A 1 390 ? 114.808 110.485 202.292 1 55.96 390 SER A O 1
ATOM 2478 N N . SER A 1 391 ? 113.032 111.363 201.227 1 63.13 391 SER A N 1
ATOM 2479 C CA . SER A 1 391 ? 112.045 110.654 202.034 1 64.75 391 SER A CA 1
ATOM 2480 C C . SER A 1 391 ? 110.974 110.025 201.153 1 64.71 391 SER A C 1
ATOM 2481 O O . SER A 1 391 ? 109.781 110.091 201.454 1 64.82 391 SER A O 1
ATOM 2484 N N . PHE A 1 392 ? 111.379 109.448 200.025 1 66.26 392 PHE A N 1
ATOM 2485 C CA . PHE A 1 392 ? 110.448 108.834 199.09 1 66.92 392 PHE A CA 1
ATOM 2486 C C . PHE A 1 392 ? 109.901 107.516 199.648 1 67.19 392 PHE A C 1
ATOM 2487 O O . PHE A 1 392 ? 110.637 106.721 200.234 1 65.6 392 PHE A O 1
ATOM 2495 N N . ASN A 1 393 ? 108.6 107.273 199.464 1 73.95 393 ASN A N 1
ATOM 2496 C CA . ASN A 1 393 ? 108.059 105.983 199.866 1 73.77 393 ASN A CA 1
ATOM 2497 C C . ASN A 1 393 ? 108.772 104.848 199.125 1 74.48 393 ASN A C 1
ATOM 2498 O O . ASN A 1 393 ? 109.232 105.011 197.992 1 75.82 393 ASN A O 1
ATOM 2503 N N . ASN A 1 394 ? 108.856 103.677 199.766 1 74 394 ASN A N 1
ATOM 2504 C CA . ASN A 1 394 ? 109.631 102.588 199.174 1 74.81 394 ASN A CA 1
ATOM 2505 C C . ASN A 1 394 ? 109.156 102.272 197.75 1 75.1 394 ASN A C 1
ATOM 2506 O O . ASN A 1 394 ? 109.975 102.11 196.836 1 74.38 394 ASN A O 1
ATOM 2511 N N . GLU A 1 395 ? 107.84 102.192 197.55 1 75.73 395 GLU A N 1
ATOM 2512 C CA . GLU A 1 395 ? 107.301 101.879 196.23 1 76.22 395 GLU A CA 1
ATOM 2513 C C . GLU A 1 395 ? 107.848 102.833 195.17 1 76.45 395 GLU A C 1
ATOM 2514 O O . GLU A 1 395 ? 108.365 102.397 194.132 1 76.74 395 GLU A O 1
ATOM 2520 N N . GLU A 1 396 ? 107.788 104.137 195.447 1 75.02 396 GLU A N 1
ATOM 2521 C CA . GLU A 1 396 ? 108.343 105.127 194.53 1 74.7 396 GLU A CA 1
ATOM 2522 C C . GLU A 1 396 ? 109.813 104.859 194.243 1 73.06 396 GLU A C 1
ATOM 2523 O O . GLU A 1 396 ? 110.253 104.924 193.088 1 73.28 396 GLU A O 1
ATOM 2529 N N . LEU A 1 397 ? 110.569 104.509 195.284 1 69.13 397 LEU A N 1
ATOM 2530 C CA . LEU A 1 397 ? 111.967 104.139 195.108 1 69.7 397 LEU A CA 1
ATOM 2531 C C . LEU A 1 397 ? 112.111 102.914 194.213 1 70.17 397 LEU A C 1
ATOM 2532 O O . LEU A 1 397 ? 112.984 102.878 193.337 1 70.62 397 LEU A O 1
ATOM 2537 N N . ALA A 1 398 ? 111.263 101.901 194.417 1 69.17 398 ALA A N 1
ATOM 2538 C CA . ALA A 1 398 ? 111.297 100.721 193.562 1 68.51 398 ALA A CA 1
ATOM 2539 C C . ALA A 1 398 ? 111.019 101.098 192.112 1 68.39 398 ALA A C 1
ATOM 2540 O O . ALA A 1 398 ? 111.773 100.723 191.209 1 69.02 398 ALA A O 1
ATOM 2542 N N . MET A 1 399 ? 109.977 101.901 191.891 1 68.43 399 MET A N 1
ATOM 2543 C CA . MET A 1 399 ? 109.593 102.317 190.546 1 68.64 399 MET A CA 1
ATOM 2544 C C . MET A 1 399 ? 110.715 103.094 189.865 1 69.04 399 MET A C 1
ATOM 2545 O O . MET A 1 399 ? 110.955 102.908 188.665 1 69.7 399 MET A O 1
ATOM 2550 N N . LEU A 1 400 ? 111.378 103.982 190.606 1 62.41 400 LEU A N 1
ATOM 2551 C CA . LEU A 1 400 ? 112.564 104.654 190.092 1 61.55 400 LEU A CA 1
ATOM 2552 C C . LEU A 1 400 ? 113.641 103.642 189.733 1 61.24 400 LEU A C 1
ATOM 2553 O O . LEU A 1 400 ? 114.369 103.82 188.749 1 61.03 400 LEU A O 1
ATOM 2558 N N . LYS A 1 401 ? 113.744 102.56 190.51 1 61.7 401 LYS A N 1
ATOM 2559 C CA . LYS A 1 401 ? 114.751 101.544 190.223 1 61.13 401 LYS A CA 1
ATOM 2560 C C . LYS A 1 401 ? 114.475 100.84 188.896 1 61.89 401 LYS A C 1
ATOM 2561 O O . LYS A 1 401 ? 115.39 100.67 188.084 1 62.68 401 LYS A O 1
ATOM 2567 N N . GLU A 1 402 ? 113.229 100.43 188.649 1 65.72 402 GLU A N 1
ATOM 2568 C CA . GLU A 1 402 ? 112.935 99.785 187.373 1 65.14 402 GLU A CA 1
ATOM 2569 C C . GLU A 1 402 ? 113.047 100.755 186.201 1 65.48 402 GLU A C 1
ATOM 2570 O O . GLU A 1 402 ? 113.459 100.35 185.106 1 66.87 402 GLU A O 1
ATOM 2576 N N . LYS A 1 403 ? 112.678 102.02 186.383 1 61.66 403 LYS A N 1
ATOM 2577 C CA . LYS A 1 403 ? 112.742 102.936 185.25 1 60.7 403 LYS A CA 1
ATOM 2578 C C . LYS A 1 403 ? 114.135 103.524 185.031 1 59.5 403 LYS A C 1
ATOM 2579 O O . LYS A 1 403 ? 114.321 104.303 184.092 1 59.37 403 LYS A O 1
ATOM 2585 N N . LEU A 1 404 ? 115.118 103.136 185.839 1 55.2 404 LEU A N 1
ATOM 2586 C CA . LEU A 1 404 ? 116.507 103.497 185.595 1 53.08 404 LEU A CA 1
ATOM 2587 C C . LEU A 1 404 ? 117.2 102.387 184.817 1 53.16 404 LEU A C 1
ATOM 2588 O O . LEU A 1 404 ? 116.964 101.202 185.067 1 54.46 404 LEU A O 1
ATOM 2593 N N . PHE A 1 405 ? 118.055 102.772 183.864 1 49.91 405 PHE A N 1
ATOM 2594 C CA . PHE A 1 405 ? 118.759 101.764 183.078 1 49.55 405 PHE A CA 1
ATOM 2595 C C . PHE A 1 405 ? 119.849 101.08 183.898 1 51.9 405 PHE A C 1
ATOM 2596 O O . PHE A 1 405 ? 119.895 99.846 183.958 1 51.63 405 PHE A O 1
ATOM 2604 N N . SER A 1 406 ? 120.646 101.863 184.625 1 52.76 406 SER A N 1
ATOM 2605 C CA . SER A 1 406 ? 121.766 101.3 185.37 1 51.59 406 SER A CA 1
ATOM 2606 C C . SER A 1 406 ? 121.32 100.567 186.631 1 50.68 406 SER A C 1
ATOM 2607 O O . SER A 1 406 ? 121.949 99.576 187.017 1 51.82 406 SER A O 1
ATOM 2610 N N . PHE A 1 407 ? 120.271 101.043 187.296 1 49.82 407 PHE A N 1
ATOM 2611 C CA . PHE A 1 407 ? 119.798 100.418 188.53 1 50.11 407 PHE A CA 1
ATOM 2612 C C . PHE A 1 407 ? 118.498 99.656 188.289 1 51.47 407 PHE A C 1
ATOM 2613 O O . PHE A 1 407 ? 117.951 99.056 189.215 1 52.74 407 PHE A O 1
#

Foldseek 3Di:
DDPVVLCVPDVLSVCVLQVLLCLLCVQHKDKDFPVPPDDVVQRVVQRVLVSVQSSVQSSCCQRPFKWKKFFAAPDDLQCQQPAFQEGATPHIHTADPVQWADDDPVDQWIAGPNGIHGNLRMQMQGAADPVVRDGDHLDDVVLVVLSVLLVVLVVVCVVCVVPQKDKDWDDDPDVVPDDDDDDPPIDIDIDHDDCPVSVVSNVVSLVVQLVSDDQVCSSVVNPDDRQQEDPPDDPGGPSLVVSVVVQVSSQCSCCVNCCRRYRMHMHGPDSYDDDPVRVVVVVVVVVVVVVVVVVDVVPDDDDVVVVVVVVVPDPVD

B-factor: mean 30.34, std 18.51, range [0.06, 78.39]

Solvent-accessible surface area: 21431 Å² total; per-residue (Å²): 100,60,26,94,101,14,53,119,145,3,115,34,0,86,64,11,0,56,28,3,0,94,5,3,12,103,33,19,5,69,13,98,16,88,73,159,130,29,69,146,124,51,18,49,104,1,57,95,59,0,58,96,5,2,48,54,1,1,39,4,36,14,26,55,0,13,0,7,0,13,0,72,16,157,60,85,115,140,63,21,71,110,77,9,131,134,47,80,1,82,0,8,80,54,3,55,77,100,120,12,143,48,125,25,113,137,86,81,51,1,44,50,168,103,34,71,2,28,26,4,6,1,2,28,8,66,45,73,47,174,154,89,156,144,82,26,42,47,24,92,110,50,6,9,83,11,0,86,73,30,38,69,12,111,59,29,50,124,156,86,107,156,90,105,70,87,114,96,70,105,35,143,97,164,218,144,86,145,121,177,49,87,18,140,75,28,48,84,94,64,53,138,121,111,104,67,177,29,148,104,22,54,58,127,14,75,69,94,0,10,83,54,21,136,6,13,37,4,87,9,51,110,134,104,85,68,45,24,54,60,85,68,150,68,120,87,44,112,6,32,87,72,0,99,31,18,6,100,98,3,26,88,23,0,40,128,31,0,69,142,50,4,22,2,58,2,101,10,52,74,10,25,144,41,46,114,121,54,96,83,108,163,84,102,130,89,119,87,72,116,66,127,42,77,111,73,66,136,90,42,115,108,105,119,145,86,40,39,124,44,99,132,140,54,211,64,62

Radius of gyration: 30.75 Å; Cα contacts (8 Å, |Δi|>4): 376; chains: 1; bounding box: 62×70×106 Å

Nearest PDB structures (foldseek):
  8pho-assembly1_A  TM=1.003E+00  e=2.039E-61  Borreliella burgdorferi B31
  8php-assembly1_A  TM=1.003E+00  e=2.697E-60  Borreliella burgdorferi B31
  8phu-assembly1_PF  TM=1.002E+00  e=2.036E-58  Borreliella burgdorferi B31
  8phu-assembly1_PK  TM=1.002E+00  e=3.942E-58  Borreliella burgdorferi B31
  8phu-assembly1_PE  TM=1.002E+00  e=5.653E-58  Borreliella burgdorferi B31

Secondary structure (DSSP, 8-state):
--HHHHHHH-HHHHHHHHHHHHHHTTT-EEEEETT--S-HHHHHHHHHHHHHHHHHHHHHHHHHSEEEEEEE-S--TTGGGS--SS----EEEEE-GGGEEE--TT-SEEEE--EEEEGGGEEEEE-EETTTTEE--S--HHHHHHHHHHHHHHHHHHHHGGGSEEEEEE-S-----------TT-EEEEEE---HHHHHHHHHHHHHHHHH---HHHHTTT-S----S--SSS---HHHHHHHHHHHHHHHHHHHHHHHHH-EEEEEPPSS---HHHHHHHHHHHHHHHHHHHHHHHT----HHHHHHHHHH-S--

Organism: Borreliella burgdorferi (strain ATCC 35210 / DSM 4680 / CIP 102532 / B31) (NCBI:txid224326)